Protein AF-A0A919G9H5-F1 (afdb_monomer_lite)

Sequence (212 aa):
MMTERYSGDEFGLPHLGQVFHHSWRDEWATEAQALAYYADGMPPYLVEALLVDALRVSAPAVPPWVFETLWAVGTERRLELRKEGIDPREWLLGVVRLCRERLRAEGLTPPEEVPASPYQHLTGDVLDEIMIVTPGLLELAQDSSWKSIPGVVPALSHAAVHACPDLAFRFLLRALTYGPQITRKQYERYVELGRRFEYGQFLVPGYEHLMR

pLDDT: mean 89.46, std 10.34, range [38.81, 98.5]

Secondary structure (DSSP, 8-state):
----SB-SS--HHHHHHHHTTS-HHHH-SSHHHHHHHHHHHS-HHHHHHHHHHHHHHTSTTS-HHHHHHHHHHHHTTS--TTTTT--HHHHHHHHHHHHHHHHHHTT----SSPPPPTTGGGHHHHHHHHHHHHHHHHHHHHS-STT--TTHHHHHHHHHHHT-HHHHHHHHHHHHTTS--B-HHHHHHHHHHHHHTTB-TTTTGGGGGGB-

Radius of gyration: 16.41 Å; chains: 1; bounding box: 42×40×46 Å

Structure (mmCIF, N/CA/C/O backbone):
data_AF-A0A919G9H5-F1
#
_entry.id   AF-A0A919G9H5-F1
#
loop_
_atom_site.group_PDB
_atom_site.id
_atom_site.type_symbol
_atom_site.label_atom_id
_atom_site.label_alt_id
_atom_site.label_comp_id
_atom_site.label_asym_id
_atom_site.label_entity_id
_atom_site.label_seq_id
_atom_site.pdbx_PDB_ins_code
_atom_site.Cartn_x
_atom_site.Cartn_y
_atom_site.Cartn_z
_atom_site.occupancy
_atom_site.B_iso_or_equiv
_atom_site.auth_seq_id
_atom_site.auth_comp_id
_atom_site.auth_asym_id
_atom_site.auth_atom_id
_atom_site.pdbx_PDB_model_num
ATOM 1 N N . MET A 1 1 ? -11.635 -24.396 -8.573 1.00 38.81 1 MET A N 1
ATOM 2 C CA . MET A 1 1 ? -10.269 -24.171 -8.067 1.00 38.81 1 MET A CA 1
ATOM 3 C C . MET A 1 1 ? -10.086 -22.663 -8.120 1.00 38.81 1 MET A C 1
ATOM 5 O O . MET A 1 1 ? -10.124 -22.134 -9.221 1.00 38.81 1 MET A O 1
ATOM 9 N N . MET A 1 2 ? -10.137 -21.968 -6.977 1.00 44.28 2 MET A N 1
ATOM 10 C CA . MET A 1 2 ? -9.957 -20.508 -6.956 1.00 44.28 2 MET A CA 1
ATOM 11 C C . MET A 1 2 ? -8.490 -20.224 -7.275 1.00 44.28 2 MET A C 1
ATOM 13 O O . MET A 1 2 ? -7.612 -20.831 -6.669 1.00 44.28 2 MET A O 1
ATOM 17 N N . THR A 1 3 ? -8.240 -19.394 -8.280 1.00 51.84 3 THR A N 1
ATOM 18 C CA . THR A 1 3 ? -6.891 -19.022 -8.703 1.00 51.84 3 THR A CA 1
ATOM 19 C C . THR A 1 3 ? -6.372 -17.973 -7.726 1.00 51.84 3 THR A C 1
ATOM 21 O O . THR A 1 3 ? -6.935 -16.889 -7.644 1.00 51.84 3 THR A O 1
ATOM 24 N N . GLU A 1 4 ? -5.351 -18.304 -6.938 1.00 58.47 4 GLU A N 1
ATOM 25 C CA . GLU A 1 4 ? -4.719 -17.341 -6.032 1.00 58.47 4 GLU A CA 1
ATOM 26 C C . GLU A 1 4 ? -3.970 -16.276 -6.842 1.00 58.47 4 GLU A C 1
ATOM 28 O O . GLU A 1 4 ? -3.237 -16.605 -7.779 1.00 58.47 4 GLU A O 1
ATOM 33 N N . ARG A 1 5 ? -4.133 -14.999 -6.480 1.00 65.44 5 ARG A N 1
ATOM 34 C CA . ARG A 1 5 ? -3.497 -13.880 -7.187 1.00 65.44 5 ARG A CA 1
ATOM 35 C C . ARG A 1 5 ? -2.021 -13.715 -6.806 1.00 65.44 5 ARG A C 1
ATOM 37 O O . ARG A 1 5 ? -1.220 -13.373 -7.669 1.00 65.44 5 ARG A O 1
ATOM 44 N N . TYR A 1 6 ? -1.657 -13.974 -5.543 1.00 68.38 6 TYR A N 1
ATOM 45 C CA . TYR A 1 6 ? -0.280 -13.878 -5.025 1.00 68.38 6 TYR A CA 1
ATOM 46 C C . TYR A 1 6 ? -0.054 -14.844 -3.856 1.00 68.38 6 TYR A C 1
ATOM 48 O O . TYR A 1 6 ? -0.748 -14.736 -2.854 1.00 68.38 6 TYR A O 1
ATOM 56 N N . SER A 1 7 ? 0.942 -15.728 -3.935 1.00 56.75 7 SER A N 1
ATOM 57 C CA . SER A 1 7 ? 1.241 -16.742 -2.906 1.00 56.75 7 SER A CA 1
ATOM 58 C C . SER A 1 7 ? 2.283 -16.305 -1.861 1.00 56.75 7 SER A C 1
ATOM 60 O O . SER A 1 7 ? 2.913 -17.166 -1.256 1.00 56.75 7 SER A O 1
ATOM 62 N N . GLY A 1 8 ? 2.556 -15.006 -1.718 1.00 62.03 8 GLY A N 1
ATOM 63 C CA . GLY A 1 8 ? 3.541 -14.463 -0.769 1.00 62.03 8 GLY A CA 1
ATOM 64 C C . GLY A 1 8 ? 2.889 -13.768 0.428 1.00 62.03 8 GLY A C 1
ATOM 65 O O . GLY A 1 8 ? 1.680 -13.532 0.419 1.00 62.03 8 GLY A O 1
ATOM 66 N N . ASP A 1 9 ? 3.703 -13.421 1.426 1.00 70.94 9 ASP A N 1
ATOM 67 C CA . ASP A 1 9 ? 3.250 -12.778 2.667 1.00 70.94 9 ASP A CA 1
ATOM 68 C C . ASP A 1 9 ? 2.735 -11.350 2.421 1.00 70.94 9 ASP A C 1
ATOM 70 O O . ASP A 1 9 ? 1.721 -10.954 2.981 1.00 70.94 9 ASP A O 1
ATOM 74 N N . GLU A 1 10 ? 3.373 -10.586 1.526 1.00 83.81 10 GLU A N 1
ATOM 75 C CA . GLU A 1 10 ? 2.904 -9.273 1.066 1.00 83.81 10 GLU A CA 1
ATOM 76 C C . GLU A 1 10 ? 3.310 -8.997 -0.391 1.00 83.81 10 GLU A C 1
ATOM 78 O O . GLU A 1 10 ? 4.142 -9.688 -0.978 1.00 83.81 10 GLU A O 1
ATOM 83 N N . PHE A 1 11 ? 2.715 -7.967 -0.998 1.00 91.94 11 PHE A N 1
ATOM 84 C CA . PHE A 1 11 ? 3.079 -7.486 -2.331 1.00 91.94 11 PHE A CA 1
ATOM 85 C C . PHE A 1 11 ? 2.774 -5.994 -2.502 1.00 91.94 11 PHE A C 1
ATOM 87 O O . PHE A 1 11 ? 2.031 -5.391 -1.719 1.00 91.94 11 PHE A O 1
ATOM 94 N N . GLY A 1 12 ? 3.304 -5.408 -3.578 1.00 94.56 12 GLY A N 1
ATOM 95 C CA . GLY A 1 12 ? 3.030 -4.028 -3.969 1.00 94.56 12 GLY A CA 1
ATOM 96 C C . GLY A 1 12 ? 3.652 -2.989 -3.032 1.00 94.56 12 GLY A C 1
ATOM 97 O O . GLY A 1 12 ? 4.737 -3.207 -2.492 1.00 94.56 12 GLY A O 1
ATOM 98 N N . LEU A 1 13 ? 2.980 -1.846 -2.851 1.00 95.81 13 LEU A N 1
ATOM 99 C CA . LEU A 1 13 ? 3.496 -0.748 -2.014 1.00 95.81 13 LEU A CA 1
ATOM 100 C C . LEU A 1 13 ? 3.674 -1.103 -0.520 1.00 95.81 13 LEU A C 1
ATOM 102 O O . LEU A 1 13 ? 4.683 -0.678 0.039 1.00 95.81 13 LEU A O 1
ATOM 106 N N . PRO A 1 14 ? 2.771 -1.861 0.139 1.00 93.62 14 PRO A N 1
ATOM 107 C CA . PRO A 1 14 ? 2.978 -2.312 1.518 1.00 93.62 14 PRO A CA 1
ATOM 108 C C . PRO A 1 14 ? 4.275 -3.113 1.694 1.00 93.62 14 PRO A C 1
ATOM 110 O O . PRO A 1 14 ? 5.073 -2.787 2.571 1.00 93.62 14 PRO A O 1
ATOM 113 N N . HIS A 1 15 ? 4.541 -4.058 0.784 1.00 91.81 15 HIS A N 1
ATOM 114 C CA . HIS A 1 15 ? 5.759 -4.870 0.812 1.00 91.81 15 HIS A CA 1
ATOM 115 C C . HIS A 1 15 ? 7.017 -4.035 0.553 1.00 91.81 15 HIS A C 1
ATOM 117 O O . HIS A 1 15 ? 8.000 -4.162 1.277 1.00 91.81 15 HIS A O 1
ATOM 123 N N . LEU A 1 16 ? 6.971 -3.114 -0.419 1.00 93.69 16 LEU A N 1
ATOM 124 C CA . LEU A 1 16 ? 8.065 -2.161 -0.625 1.00 93.69 16 LEU A CA 1
ATOM 125 C C . LEU A 1 16 ? 8.321 -1.332 0.645 1.00 93.69 16 LEU A C 1
ATOM 127 O O . LEU A 1 16 ? 9.470 -1.093 1.003 1.00 93.69 16 LEU A O 1
ATOM 131 N N . GLY A 1 17 ? 7.265 -0.931 1.358 1.00 91.88 17 GLY A N 1
ATOM 132 C CA . GLY A 1 17 ? 7.377 -0.251 2.647 1.00 91.88 17 GLY A CA 1
ATOM 133 C C . GLY A 1 17 ? 8.158 -1.058 3.690 1.00 91.88 17 GLY A C 1
ATOM 134 O O . GLY A 1 17 ? 8.964 -0.476 4.415 1.00 91.88 17 GLY A O 1
ATOM 135 N N . GLN A 1 18 ? 7.994 -2.386 3.726 1.00 86.44 18 GLN A N 1
ATOM 136 C CA . GLN A 1 18 ? 8.755 -3.252 4.635 1.00 86.44 18 GLN A CA 1
ATOM 137 C C . GLN A 1 18 ? 10.257 -3.263 4.344 1.00 86.44 18 GLN A C 1
ATOM 139 O O . GLN A 1 18 ? 11.059 -3.272 5.277 1.00 86.44 18 GLN A O 1
ATOM 144 N N . VAL A 1 19 ? 10.656 -3.198 3.071 1.00 87.31 19 VAL A N 1
ATOM 145 C CA . VAL A 1 19 ? 12.079 -3.095 2.695 1.00 87.31 19 VAL A CA 1
ATOM 146 C C . VAL A 1 19 ? 12.717 -1.884 3.368 1.00 87.31 19 VAL A C 1
ATOM 148 O O . VAL A 1 19 ? 13.808 -1.978 3.920 1.00 87.31 19 VAL A O 1
ATOM 151 N N . PHE A 1 20 ? 11.994 -0.765 3.401 1.00 87.50 20 PHE A N 1
ATOM 152 C CA . PHE A 1 20 ? 12.434 0.469 4.049 1.00 87.50 20 PHE A CA 1
ATOM 153 C C . PHE A 1 20 ? 12.183 0.510 5.565 1.00 87.50 20 PHE A C 1
ATOM 155 O O . PHE A 1 20 ? 12.594 1.474 6.211 1.00 87.50 20 PHE A O 1
ATOM 162 N N . HIS A 1 21 ? 11.531 -0.505 6.143 1.00 72.94 21 HIS A N 1
ATOM 163 C CA . HIS A 1 21 ? 11.407 -0.674 7.593 1.00 72.94 21 HIS A CA 1
ATOM 164 C C . HIS A 1 21 ? 12.657 -1.327 8.207 1.00 72.94 21 HIS A C 1
ATOM 166 O O . HIS A 1 21 ? 13.100 -0.913 9.282 1.00 72.94 21 HIS A O 1
ATOM 172 N N . HIS A 1 22 ? 13.239 -2.324 7.530 1.00 64.06 22 HIS A N 1
ATOM 173 C CA . HIS A 1 22 ? 14.515 -2.921 7.935 1.00 64.06 22 HIS A CA 1
ATOM 174 C C . HIS A 1 22 ? 15.644 -1.888 7.832 1.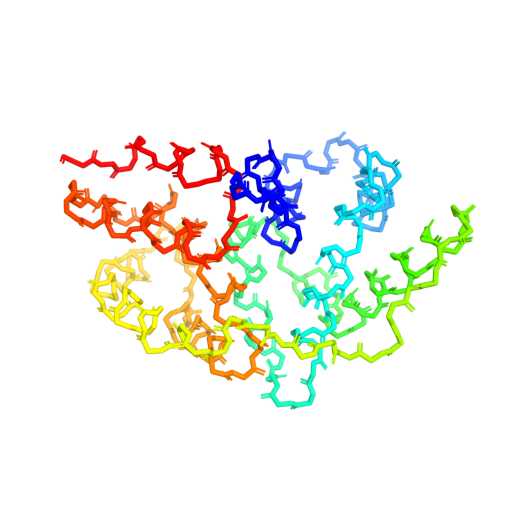00 64.06 22 HIS A C 1
ATOM 176 O O . HIS A 1 22 ? 15.447 -0.833 7.232 1.00 64.06 22 HIS A O 1
ATOM 182 N N . SER A 1 23 ? 16.805 -2.138 8.448 1.00 70.06 23 SER A N 1
ATOM 183 C CA . SER A 1 23 ? 17.980 -1.252 8.398 1.00 70.06 23 SER A CA 1
ATOM 184 C C . SER A 1 23 ? 18.565 -1.151 6.983 1.00 70.06 23 SER A C 1
ATOM 186 O O . SER A 1 23 ? 19.718 -1.468 6.739 1.00 70.06 23 SER A O 1
ATOM 188 N N . TRP A 1 24 ? 17.770 -0.691 6.026 1.00 81.12 24 TRP A N 1
ATOM 189 C CA . TRP A 1 24 ? 18.073 -0.625 4.608 1.00 81.12 24 TRP A CA 1
ATOM 190 C C . TRP A 1 24 ? 19.300 0.249 4.348 1.00 81.12 24 TRP A C 1
ATOM 192 O O . TRP A 1 24 ? 20.035 0.019 3.398 1.00 81.12 24 TRP A O 1
ATOM 202 N N . ARG A 1 25 ? 19.572 1.210 5.238 1.00 84.19 25 ARG A N 1
ATOM 203 C CA . ARG A 1 25 ? 20.783 2.037 5.211 1.00 84.19 25 ARG A CA 1
ATOM 204 C C . ARG A 1 25 ? 22.070 1.272 5.540 1.00 84.19 25 ARG A C 1
ATOM 206 O O . ARG A 1 25 ? 23.144 1.764 5.213 1.00 84.19 25 ARG A O 1
ATOM 213 N N . ASP A 1 26 ? 21.978 0.103 6.169 1.00 85.25 26 ASP A N 1
ATOM 214 C CA . ASP A 1 26 ? 23.133 -0.770 6.408 1.00 85.25 26 ASP A CA 1
ATOM 215 C C . ASP A 1 26 ? 23.531 -1.512 5.120 1.00 85.25 26 ASP A C 1
ATOM 217 O O . ASP A 1 26 ? 24.695 -1.871 4.944 1.00 85.25 26 ASP A O 1
ATOM 221 N N . GLU A 1 27 ? 22.576 -1.714 4.206 1.00 85.06 27 GLU A N 1
ATOM 222 C CA . GLU A 1 27 ? 22.761 -2.459 2.956 1.00 85.06 27 GLU A CA 1
ATOM 223 C C . GLU A 1 27 ? 22.927 -1.544 1.730 1.00 85.06 27 GLU A C 1
ATOM 225 O O . GLU A 1 27 ? 23.671 -1.880 0.805 1.00 85.06 27 GLU A O 1
ATOM 230 N N . TRP A 1 28 ? 22.285 -0.369 1.720 1.00 88.56 28 TRP A N 1
ATOM 231 C CA . TRP A 1 28 ? 22.271 0.547 0.576 1.00 88.56 28 TRP A CA 1
ATOM 232 C C . TRP A 1 28 ? 22.523 1.999 0.980 1.00 88.56 28 TRP A C 1
ATOM 234 O O . TRP A 1 28 ? 22.021 2.492 1.988 1.00 88.56 28 TRP A O 1
ATOM 244 N N . ALA A 1 29 ? 23.265 2.720 0.135 1.00 86.69 29 ALA A N 1
ATOM 245 C CA . ALA A 1 29 ? 23.595 4.122 0.373 1.00 86.69 29 ALA A CA 1
ATOM 246 C C . ALA A 1 29 ? 22.444 5.074 0.011 1.00 86.69 29 ALA A C 1
ATOM 248 O O . ALA A 1 29 ? 22.383 6.180 0.546 1.00 86.69 29 ALA A O 1
ATOM 249 N N . THR A 1 30 ? 21.550 4.668 -0.900 1.00 90.00 30 THR A N 1
ATOM 250 C CA . THR A 1 30 ? 20.405 5.479 -1.340 1.00 90.00 30 THR A CA 1
ATOM 251 C C . THR A 1 30 ? 19.125 4.661 -1.463 1.00 90.00 30 THR A C 1
ATOM 253 O O . THR A 1 30 ? 19.137 3.454 -1.716 1.00 90.00 30 THR A O 1
ATOM 256 N N . GLU A 1 31 ? 17.990 5.339 -1.333 1.00 90.50 31 GLU A N 1
ATOM 257 C CA . GLU A 1 31 ? 16.660 4.765 -1.509 1.00 90.50 31 GLU A CA 1
ATOM 258 C C . GLU A 1 31 ? 16.439 4.224 -2.929 1.00 90.50 31 GLU A C 1
ATOM 260 O O . GLU A 1 31 ? 15.770 3.208 -3.114 1.00 90.50 31 GLU A O 1
ATOM 265 N N . ALA A 1 32 ? 17.057 4.854 -3.935 1.00 90.19 32 ALA A N 1
ATOM 266 C CA . ALA A 1 32 ? 17.010 4.395 -5.318 1.00 90.19 32 ALA A CA 1
ATOM 267 C C . ALA A 1 32 ? 17.739 3.054 -5.510 1.00 90.19 32 ALA A C 1
ATOM 269 O O . ALA A 1 32 ? 17.267 2.210 -6.271 1.00 90.19 32 ALA A O 1
ATOM 270 N N . GLN A 1 33 ? 18.857 2.833 -4.805 1.00 90.69 33 GLN A N 1
ATOM 271 C CA . GLN A 1 33 ? 19.567 1.549 -4.821 1.00 90.69 33 GLN A CA 1
ATOM 272 C C . GLN A 1 33 ? 18.733 0.440 -4.175 1.00 90.69 33 GLN A C 1
ATOM 274 O O . GLN A 1 33 ? 18.602 -0.632 -4.762 1.00 90.69 33 GLN A O 1
ATOM 279 N N . ALA A 1 34 ? 18.128 0.715 -3.015 1.00 90.88 34 ALA A N 1
ATOM 280 C CA . ALA A 1 34 ? 17.248 -0.236 -2.335 1.00 90.88 34 ALA A CA 1
ATOM 281 C C . ALA A 1 34 ? 16.034 -0.611 -3.206 1.00 90.88 34 ALA A C 1
ATOM 283 O O . ALA A 1 34 ? 15.688 -1.784 -3.339 1.00 90.88 34 ALA A O 1
ATOM 284 N N . LEU A 1 35 ? 15.420 0.380 -3.861 1.00 91.94 35 LEU A N 1
ATOM 285 C CA . LEU A 1 35 ? 14.298 0.169 -4.774 1.00 91.94 35 LEU A CA 1
ATOM 286 C C . LEU A 1 35 ? 14.693 -0.655 -6.014 1.00 91.94 35 LEU A C 1
ATOM 288 O O . LEU A 1 35 ? 13.943 -1.550 -6.404 1.00 91.94 35 LEU A O 1
ATOM 292 N N . ALA A 1 36 ? 15.849 -0.374 -6.626 1.00 91.75 36 ALA A N 1
ATOM 293 C CA . ALA A 1 36 ? 16.357 -1.145 -7.762 1.00 91.75 36 ALA A CA 1
ATOM 294 C C . ALA A 1 36 ? 16.623 -2.604 -7.371 1.00 91.75 36 ALA A C 1
ATOM 296 O O . ALA A 1 36 ? 16.115 -3.514 -8.023 1.00 91.75 36 ALA A O 1
ATOM 297 N N . TYR A 1 37 ? 17.319 -2.820 -6.249 1.00 90.38 37 TYR A N 1
ATOM 298 C CA . TYR A 1 37 ? 17.573 -4.156 -5.713 1.00 90.38 37 TYR A CA 1
ATOM 299 C C . TYR A 1 37 ? 16.273 -4.927 -5.446 1.00 90.38 37 TYR A C 1
ATOM 301 O O . TYR A 1 37 ? 16.147 -6.087 -5.840 1.00 90.38 37 TYR A O 1
ATOM 309 N N . TYR A 1 38 ? 15.280 -4.270 -4.836 1.00 89.31 38 TYR A N 1
ATOM 310 C CA . TYR A 1 38 ? 13.959 -4.858 -4.638 1.00 89.31 38 TYR A CA 1
ATOM 311 C C . TYR A 1 38 ? 13.322 -5.271 -5.972 1.00 89.31 38 TYR A C 1
ATOM 313 O O . TYR A 1 38 ? 12.903 -6.416 -6.117 1.00 89.31 38 TYR A O 1
ATOM 321 N N . ALA A 1 39 ? 13.262 -4.376 -6.962 1.00 89.94 39 ALA A N 1
ATOM 322 C CA . ALA A 1 39 ? 12.626 -4.672 -8.247 1.00 89.94 39 ALA A CA 1
ATOM 323 C C . ALA A 1 39 ? 13.342 -5.786 -9.035 1.00 89.94 39 ALA A C 1
ATOM 325 O O . ALA A 1 39 ? 12.679 -6.589 -9.695 1.00 89.94 39 ALA A O 1
ATOM 326 N N . ASP A 1 40 ? 14.671 -5.862 -8.948 1.00 90.81 40 ASP A N 1
ATOM 327 C CA . ASP A 1 40 ? 15.472 -6.896 -9.611 1.00 90.81 40 ASP A CA 1
ATOM 328 C C . ASP A 1 40 ? 15.269 -8.278 -8.977 1.00 90.81 40 ASP A C 1
ATOM 330 O O . ASP A 1 40 ? 15.199 -9.281 -9.691 1.00 90.81 40 ASP A O 1
ATOM 334 N N . GLY A 1 41 ? 15.121 -8.330 -7.650 1.00 89.06 41 GLY A N 1
ATOM 335 C CA . GLY A 1 41 ? 14.889 -9.568 -6.904 1.00 89.06 41 GLY A CA 1
ATOM 336 C C . GLY A 1 41 ? 13.459 -10.113 -6.990 1.00 89.06 41 GLY A C 1
ATOM 337 O O . GLY A 1 41 ? 13.219 -11.252 -6.587 1.00 89.06 41 GLY A O 1
ATOM 338 N N . MET A 1 42 ? 12.501 -9.329 -7.494 1.00 90.69 42 MET A N 1
ATOM 339 C CA . MET A 1 42 ? 11.091 -9.720 -7.544 1.00 90.69 42 MET A CA 1
ATOM 340 C C . MET A 1 42 ? 10.709 -10.403 -8.869 1.00 90.69 42 MET A C 1
ATOM 342 O O . MET A 1 42 ? 11.126 -9.971 -9.947 1.00 90.69 42 MET A O 1
ATOM 346 N N . PRO A 1 43 ? 9.845 -11.436 -8.833 1.00 92.44 43 PRO A N 1
ATOM 347 C CA . PRO A 1 43 ? 9.251 -11.992 -10.040 1.00 92.44 43 PRO A CA 1
ATOM 348 C C . PRO A 1 43 ? 8.349 -10.956 -10.741 1.00 92.44 43 PRO A C 1
ATOM 350 O O . PRO A 1 43 ? 7.752 -10.105 -10.069 1.00 92.44 43 PRO A O 1
ATOM 353 N N . PRO A 1 44 ? 8.163 -11.045 -12.075 1.00 93.44 44 PRO A N 1
ATOM 354 C CA . PRO A 1 44 ? 7.472 -10.009 -12.847 1.00 93.44 44 PRO A CA 1
ATOM 355 C C . PRO A 1 44 ? 6.064 -9.663 -12.348 1.00 93.44 44 PRO A C 1
ATOM 357 O O . PRO A 1 44 ? 5.690 -8.495 -12.326 1.00 93.44 44 PRO A O 1
ATOM 360 N N . TYR A 1 45 ? 5.301 -10.647 -11.867 1.00 91.38 45 TYR A N 1
ATOM 361 C CA . TYR A 1 45 ? 3.948 -10.411 -11.354 1.00 91.38 45 TYR A CA 1
ATOM 362 C C . TYR A 1 45 ? 3.923 -9.548 -10.073 1.00 91.38 45 TYR A C 1
ATOM 364 O O . TYR A 1 45 ? 2.964 -8.811 -9.850 1.00 91.38 45 TYR A O 1
ATOM 372 N N . LEU A 1 46 ? 4.974 -9.583 -9.239 1.00 93.00 46 LEU A N 1
ATOM 373 C CA . LEU A 1 46 ? 5.097 -8.704 -8.065 1.00 93.00 46 LEU A CA 1
ATOM 374 C C . LEU A 1 46 ? 5.549 -7.293 -8.453 1.00 93.00 46 LEU A C 1
ATOM 376 O O . LEU A 1 46 ? 5.103 -6.318 -7.844 1.00 93.00 46 LEU A O 1
ATOM 380 N N . VAL A 1 47 ? 6.380 -7.174 -9.492 1.00 95.88 47 VAL A N 1
ATOM 381 C CA . VAL A 1 47 ? 6.750 -5.878 -10.084 1.00 95.88 47 VAL A CA 1
ATOM 382 C C . VAL A 1 47 ? 5.521 -5.202 -10.698 1.00 95.88 47 VAL A C 1
ATOM 384 O O . VAL A 1 47 ? 5.296 -4.011 -10.489 1.00 95.88 47 VAL A O 1
ATOM 387 N N . GLU A 1 48 ? 4.673 -5.961 -11.396 1.00 95.25 48 GLU A N 1
ATOM 388 C CA . GLU A 1 48 ? 3.399 -5.463 -11.918 1.00 95.25 48 GLU A CA 1
ATOM 389 C C . GLU A 1 48 ? 2.450 -5.029 -10.790 1.00 95.25 48 GLU A C 1
ATOM 391 O O . GLU A 1 48 ? 1.856 -3.953 -10.867 1.00 95.25 48 GLU A O 1
ATOM 396 N N . ALA A 1 49 ? 2.356 -5.801 -9.702 1.00 94.69 49 ALA A N 1
ATOM 397 C CA . ALA A 1 49 ? 1.557 -5.423 -8.538 1.00 94.69 49 ALA A CA 1
ATOM 398 C C . ALA A 1 49 ? 2.012 -4.084 -7.924 1.00 94.69 49 ALA A C 1
ATOM 400 O O . ALA A 1 49 ? 1.177 -3.233 -7.605 1.00 94.69 49 ALA A O 1
ATOM 401 N N . LEU A 1 50 ? 3.330 -3.875 -7.805 1.00 96.81 50 LEU A N 1
ATOM 402 C CA . LEU A 1 50 ? 3.910 -2.610 -7.347 1.00 96.81 50 LEU A CA 1
ATOM 403 C C . LEU A 1 50 ? 3.600 -1.457 -8.309 1.00 96.81 50 LEU A C 1
ATOM 405 O O . LEU A 1 50 ? 3.186 -0.388 -7.858 1.00 96.81 50 LEU A O 1
ATOM 409 N N . LEU A 1 51 ? 3.744 -1.677 -9.618 1.00 97.69 51 LEU A N 1
ATOM 410 C CA . LEU A 1 51 ? 3.403 -0.682 -10.635 1.00 97.69 51 LEU A CA 1
ATOM 411 C C . LEU A 1 51 ? 1.939 -0.247 -10.522 1.00 97.69 51 LEU A C 1
ATOM 413 O O . LEU A 1 51 ? 1.649 0.948 -10.500 1.00 97.69 51 LEU A O 1
ATOM 417 N N . VAL A 1 52 ? 1.015 -1.204 -10.421 1.00 96.81 52 VAL A N 1
ATOM 418 C CA . VAL A 1 52 ? -0.422 -0.922 -10.317 1.00 96.81 52 VAL A CA 1
ATOM 419 C C . VAL A 1 52 ? -0.748 -0.132 -9.050 1.00 96.81 52 VAL A C 1
ATOM 421 O O . VAL A 1 52 ? -1.523 0.824 -9.112 1.00 96.81 52 VAL A O 1
ATOM 424 N N . ASP A 1 53 ? -0.147 -0.480 -7.914 1.00 97.50 53 ASP A N 1
ATOM 425 C CA . ASP A 1 53 ? -0.334 0.273 -6.673 1.00 97.50 53 ASP A CA 1
ATOM 426 C C . ASP A 1 53 ? 0.213 1.701 -6.783 1.00 97.50 53 ASP A C 1
ATOM 428 O O . ASP A 1 53 ? -0.490 2.648 -6.424 1.00 97.50 53 ASP A O 1
ATOM 432 N N . ALA A 1 54 ? 1.419 1.870 -7.338 1.00 97.50 54 ALA A N 1
ATOM 433 C CA . ALA A 1 54 ? 2.032 3.179 -7.553 1.00 97.50 54 ALA A CA 1
ATOM 434 C C . ALA A 1 54 ? 1.188 4.060 -8.489 1.00 97.50 54 ALA A C 1
ATOM 436 O O . ALA A 1 54 ? 0.984 5.244 -8.208 1.00 97.50 54 ALA A O 1
ATOM 437 N N . LEU A 1 55 ? 0.632 3.481 -9.558 1.00 97.31 55 LEU A N 1
ATOM 438 C CA . LEU A 1 55 ? -0.293 4.162 -10.465 1.00 97.31 55 LEU A CA 1
ATOM 439 C C . LEU A 1 55 ? -1.581 4.598 -9.746 1.00 97.31 55 LEU A C 1
ATOM 441 O O . LEU A 1 55 ? -2.013 5.739 -9.910 1.00 97.31 55 LEU A O 1
ATOM 445 N N . ARG A 1 56 ? -2.167 3.733 -8.906 1.00 96.38 56 ARG A N 1
ATOM 446 C CA . ARG A 1 56 ? -3.392 4.040 -8.143 1.00 96.38 56 ARG A CA 1
ATOM 447 C C . ARG A 1 56 ? -3.208 5.202 -7.177 1.00 96.38 56 ARG A C 1
ATOM 449 O O . ARG A 1 56 ? -4.056 6.086 -7.140 1.00 96.38 56 ARG A O 1
ATOM 456 N N . VAL A 1 57 ? -2.113 5.231 -6.416 1.00 96.19 57 VAL A N 1
ATOM 457 C CA . VAL A 1 57 ? -1.862 6.326 -5.457 1.00 96.19 57 VAL A CA 1
ATOM 458 C C . VAL A 1 57 ? -1.342 7.601 -6.124 1.00 96.19 57 VAL A C 1
ATOM 460 O O . VAL A 1 57 ? -1.412 8.671 -5.528 1.00 96.19 57 VAL A O 1
ATOM 463 N N . SER A 1 58 ? -0.862 7.499 -7.366 1.00 95.25 58 SER A N 1
ATOM 464 C CA . SER A 1 58 ? -0.483 8.644 -8.206 1.00 95.25 58 SER A CA 1
ATOM 465 C C . SER A 1 58 ? -1.665 9.248 -8.968 1.00 95.25 58 SER A C 1
ATOM 467 O O . SER A 1 58 ? -1.503 10.289 -9.610 1.00 95.25 58 SER A O 1
ATOM 469 N N . ALA A 1 59 ? -2.840 8.609 -8.939 1.00 93.25 59 ALA A N 1
ATOM 470 C CA . ALA A 1 59 ? -4.017 9.077 -9.657 1.00 93.25 59 ALA A CA 1
ATOM 471 C C . ALA A 1 59 ? -4.415 10.499 -9.203 1.00 93.25 59 ALA A C 1
ATOM 473 O O . ALA A 1 59 ? -4.323 10.807 -8.015 1.00 93.25 59 ALA A O 1
ATOM 474 N N . PRO A 1 60 ? -4.930 11.367 -10.098 1.00 92.69 60 PRO A N 1
ATOM 475 C CA . PRO A 1 60 ? -5.302 12.743 -9.743 1.00 92.69 60 PRO A CA 1
ATOM 476 C C . PRO A 1 60 ? -6.317 12.855 -8.600 1.00 92.69 60 PRO A C 1
ATOM 478 O O . PRO A 1 60 ? -6.312 13.838 -7.863 1.00 92.69 60 PRO A O 1
ATOM 481 N N . ALA A 1 61 ? -7.178 11.845 -8.449 1.00 93.06 61 ALA A N 1
ATOM 482 C CA . ALA A 1 61 ? -8.159 11.770 -7.374 1.00 93.06 61 ALA A CA 1
ATOM 483 C C . ALA A 1 61 ? -7.532 11.488 -5.998 1.00 93.06 61 ALA A C 1
ATOM 485 O O . ALA A 1 61 ? -8.217 11.653 -4.998 1.00 93.06 61 ALA A O 1
ATOM 486 N N . VAL A 1 62 ? -6.263 11.070 -5.928 1.00 95.62 62 VAL A N 1
ATOM 487 C CA . VAL A 1 62 ? -5.554 10.760 -4.683 1.00 95.62 62 VAL A CA 1
ATOM 488 C C . VAL A 1 62 ? -4.614 11.923 -4.336 1.00 95.62 62 VAL A C 1
ATOM 490 O O . VAL A 1 62 ? -3.635 12.179 -5.045 1.00 95.62 62 VAL A O 1
ATOM 493 N N . PRO A 1 63 ? -4.889 12.677 -3.260 1.00 94.75 63 PRO A N 1
ATOM 494 C CA . PRO A 1 63 ? -4.032 13.781 -2.855 1.00 94.75 63 PRO A CA 1
ATOM 495 C C . PRO A 1 63 ? -2.707 13.263 -2.256 1.00 94.75 63 PRO A C 1
ATOM 497 O O . PRO A 1 63 ? -2.695 12.197 -1.638 1.00 94.75 63 PRO A O 1
ATOM 500 N N . PRO A 1 64 ? -1.592 14.019 -2.363 1.00 92.56 64 PRO A N 1
ATOM 501 C CA . PRO A 1 64 ? -0.260 13.559 -1.944 1.00 92.56 64 PRO A CA 1
ATOM 502 C C . PRO A 1 64 ? -0.180 13.053 -0.507 1.00 92.56 64 PRO A C 1
ATOM 504 O O . PRO A 1 64 ? 0.471 12.046 -0.247 1.00 92.56 64 PRO A O 1
ATOM 507 N N . TRP A 1 65 ? -0.894 13.709 0.412 1.00 94.44 65 TRP A N 1
ATOM 508 C CA . TRP A 1 65 ? -0.881 13.345 1.826 1.00 94.44 65 TRP A CA 1
ATOM 509 C C . TRP A 1 65 ? -1.373 11.911 2.070 1.00 94.44 65 TRP A C 1
ATOM 511 O O . TRP A 1 65 ? -0.904 11.276 3.007 1.00 94.44 65 TRP A O 1
ATOM 521 N N . VAL A 1 66 ? -2.264 11.373 1.222 1.00 96.88 66 VAL A N 1
ATOM 522 C CA . VAL A 1 66 ? -2.725 9.980 1.342 1.00 96.88 66 VAL A CA 1
ATOM 523 C C . VAL A 1 66 ? -1.554 9.038 1.126 1.00 96.88 66 VAL A C 1
ATOM 525 O O . VAL A 1 66 ? -1.307 8.178 1.965 1.00 96.88 66 VAL A O 1
ATOM 528 N N . PHE A 1 67 ? -0.794 9.226 0.044 1.00 96.12 67 PHE A N 1
ATOM 529 C CA . PHE A 1 67 ? 0.399 8.422 -0.190 1.00 96.12 67 PHE A CA 1
ATOM 530 C C . PHE A 1 67 ? 1.427 8.609 0.926 1.00 96.12 67 PHE A C 1
ATOM 532 O O . PHE A 1 67 ? 1.947 7.620 1.422 1.00 96.12 67 PHE A O 1
ATOM 539 N N . GLU A 1 68 ? 1.689 9.841 1.361 1.00 95.25 68 GLU A N 1
ATOM 540 C CA . GLU A 1 68 ? 2.665 10.109 2.425 1.00 95.25 68 GLU A CA 1
ATOM 541 C C . GLU A 1 68 ? 2.306 9.392 3.734 1.00 95.25 68 GLU A C 1
ATOM 543 O O . GLU A 1 68 ? 3.171 8.776 4.359 1.00 95.25 68 GLU A O 1
ATOM 548 N N . THR A 1 69 ? 1.030 9.405 4.126 1.00 95.31 69 THR A N 1
ATOM 549 C CA . THR A 1 69 ? 0.557 8.688 5.313 1.00 95.31 69 THR A CA 1
ATOM 550 C C . THR A 1 69 ? 0.630 7.171 5.130 1.00 95.31 69 THR A C 1
ATOM 552 O O . THR A 1 69 ? 1.114 6.485 6.028 1.00 95.31 69 THR A O 1
ATOM 555 N N . LEU A 1 70 ? 0.198 6.626 3.987 1.00 96.06 70 LEU A N 1
ATOM 556 C CA . LEU A 1 70 ? 0.310 5.184 3.716 1.00 96.06 70 LEU A CA 1
ATOM 557 C C . LEU A 1 70 ? 1.775 4.731 3.652 1.00 96.06 70 LEU A C 1
ATOM 559 O O . LEU A 1 70 ? 2.129 3.668 4.150 1.00 96.06 70 LEU A O 1
ATOM 563 N N . TRP A 1 71 ? 2.656 5.554 3.095 1.00 95.88 71 TRP A N 1
ATOM 564 C CA . TRP A 1 71 ? 4.089 5.294 3.065 1.00 95.88 71 TRP A CA 1
ATOM 565 C C . TRP A 1 71 ? 4.688 5.293 4.472 1.00 95.88 71 TRP A C 1
ATOM 567 O O . TRP A 1 71 ? 5.451 4.392 4.823 1.00 95.88 71 TRP A O 1
ATOM 577 N N . ALA A 1 72 ? 4.290 6.244 5.320 1.00 93.25 72 ALA A N 1
ATOM 578 C CA . ALA A 1 72 ? 4.663 6.250 6.730 1.00 93.25 72 ALA A CA 1
ATOM 579 C C . ALA A 1 72 ? 4.171 4.989 7.465 1.00 93.25 72 ALA A C 1
ATOM 581 O O . ALA A 1 72 ? 4.910 4.468 8.295 1.00 93.25 72 ALA A O 1
ATOM 582 N N . VAL A 1 73 ? 2.977 4.476 7.130 1.00 92.31 73 VAL A N 1
ATOM 583 C CA . VAL A 1 73 ? 2.445 3.191 7.633 1.00 92.31 73 VAL A CA 1
ATOM 584 C C . VAL A 1 73 ? 3.319 2.024 7.185 1.00 92.31 73 VAL A C 1
ATOM 586 O O . VAL A 1 73 ? 3.766 1.231 8.009 1.00 92.31 73 VAL A O 1
ATOM 589 N N . GLY A 1 74 ? 3.610 1.932 5.886 1.00 92.19 74 GLY A N 1
ATOM 590 C CA . GLY A 1 74 ? 4.423 0.852 5.321 1.00 92.19 74 GLY A CA 1
ATOM 591 C C . GLY A 1 74 ? 5.817 0.779 5.941 1.00 92.19 74 GLY A C 1
ATOM 592 O O . GLY A 1 74 ? 6.265 -0.296 6.339 1.00 92.19 74 GLY A O 1
ATOM 593 N N . THR A 1 75 ? 6.457 1.940 6.072 1.00 91.56 75 THR A N 1
ATOM 594 C CA . THR A 1 75 ? 7.844 2.084 6.534 1.00 91.56 75 THR A CA 1
ATOM 595 C C . THR A 1 75 ? 7.988 2.254 8.045 1.00 91.56 75 THR A C 1
ATOM 597 O O . THR A 1 75 ? 9.109 2.385 8.527 1.00 91.56 75 THR A O 1
ATOM 600 N N . GLU A 1 76 ? 6.886 2.328 8.800 1.00 88.56 76 GLU A N 1
ATOM 601 C CA . GLU A 1 76 ? 6.881 2.731 10.219 1.00 88.56 76 GLU A CA 1
ATOM 602 C C . GLU A 1 76 ? 7.699 4.016 10.459 1.00 88.56 76 GLU A C 1
ATOM 604 O O . GLU A 1 76 ? 8.462 4.140 11.418 1.00 88.56 76 GLU A O 1
ATOM 609 N N . ARG A 1 77 ? 7.568 4.975 9.530 1.00 88.75 77 ARG A N 1
ATOM 610 C CA . ARG A 1 77 ? 8.278 6.269 9.506 1.00 88.75 77 ARG A CA 1
ATOM 611 C C . ARG A 1 77 ? 9.807 6.183 9.393 1.00 88.75 77 ARG A C 1
ATOM 613 O O . ARG A 1 77 ? 10.485 7.191 9.584 1.00 88.75 77 ARG A O 1
ATOM 620 N N . ARG A 1 78 ? 10.373 5.023 9.049 1.00 87.94 78 ARG A N 1
ATOM 621 C CA . ARG A 1 78 ? 11.826 4.855 8.841 1.00 87.94 78 ARG A CA 1
ATOM 622 C C . ARG A 1 78 ? 12.346 5.583 7.600 1.00 87.94 78 ARG A C 1
ATOM 624 O O . ARG A 1 78 ? 13.529 5.925 7.553 1.00 87.94 78 ARG A O 1
ATOM 631 N N . LEU A 1 79 ? 11.463 5.852 6.637 1.00 89.31 79 LEU A N 1
ATOM 632 C CA . LEU A 1 79 ? 11.730 6.690 5.471 1.00 89.31 79 LEU A CA 1
ATOM 633 C C . LEU A 1 79 ? 10.599 7.710 5.278 1.00 89.31 79 LEU A C 1
ATOM 635 O O . LEU A 1 79 ? 9.609 7.461 4.591 1.00 89.31 79 LEU A O 1
ATOM 639 N N . GLU A 1 80 ? 10.756 8.891 5.875 1.00 89.44 80 GLU A N 1
ATOM 640 C CA . GLU A 1 80 ? 9.853 10.028 5.675 1.00 89.44 80 GLU A CA 1
ATOM 641 C C . GLU A 1 80 ? 10.362 10.894 4.510 1.00 89.44 80 GLU A C 1
ATOM 643 O O . GLU A 1 80 ? 11.180 11.787 4.712 1.00 89.44 80 GLU A O 1
ATOM 648 N N . LEU A 1 81 ? 9.856 10.648 3.293 1.00 90.94 81 LEU A N 1
ATOM 649 C CA . LEU A 1 81 ? 10.351 11.232 2.030 1.00 90.94 81 LEU A CA 1
ATOM 650 C C . LEU A 1 81 ? 10.663 12.736 2.119 1.00 90.94 81 LEU A C 1
ATOM 652 O O . LEU A 1 81 ? 11.776 13.155 1.816 1.00 90.94 81 LEU A O 1
ATOM 656 N N . ARG A 1 82 ? 9.730 13.553 2.630 1.00 91.19 82 ARG A N 1
ATOM 657 C CA . ARG A 1 82 ? 9.943 15.007 2.745 1.00 91.19 82 ARG A CA 1
ATOM 658 C C . ARG A 1 82 ? 11.045 15.399 3.727 1.00 91.19 82 ARG A C 1
ATOM 660 O O . ARG A 1 82 ? 11.692 16.420 3.513 1.00 91.19 82 ARG A O 1
ATOM 667 N N . LYS A 1 83 ? 11.259 14.626 4.797 1.00 89.31 83 LYS A N 1
ATOM 668 C CA . LYS A 1 83 ? 12.357 14.880 5.746 1.00 89.31 83 LYS A CA 1
ATOM 669 C C . LYS A 1 83 ? 13.717 14.569 5.128 1.00 89.31 83 LYS A C 1
ATOM 671 O O . LYS A 1 83 ? 14.693 15.216 5.483 1.00 89.31 83 LYS A O 1
ATOM 676 N N . GLU A 1 84 ? 13.749 13.642 4.177 1.00 88.19 84 GLU A N 1
ATOM 677 C CA . GLU A 1 84 ? 14.928 13.311 3.370 1.00 88.19 84 GLU A CA 1
ATOM 678 C C . GLU A 1 84 ? 15.079 14.227 2.137 1.00 88.19 84 GLU A C 1
ATOM 680 O O . GLU A 1 84 ? 15.969 14.026 1.319 1.00 88.19 84 GLU A O 1
ATOM 685 N N . GLY A 1 85 ? 14.217 15.240 1.977 1.00 92.38 85 GLY A N 1
ATOM 686 C CA . GLY A 1 85 ? 14.258 16.155 0.831 1.00 92.38 85 GLY A CA 1
ATOM 687 C C . GLY A 1 85 ? 13.751 15.552 -0.485 1.00 92.38 85 GLY A C 1
ATOM 688 O O . GLY A 1 85 ? 13.984 16.134 -1.541 1.00 92.38 85 GLY A O 1
ATOM 689 N N . ILE A 1 86 ? 13.048 14.419 -0.431 1.00 93.38 86 ILE A N 1
ATOM 690 C CA . ILE A 1 86 ? 12.497 13.717 -1.593 1.00 93.38 86 ILE A CA 1
ATOM 691 C C . ILE A 1 86 ? 11.040 14.144 -1.795 1.00 93.38 86 ILE A C 1
ATOM 693 O O . ILE A 1 86 ? 10.221 14.064 -0.870 1.00 93.38 86 ILE A O 1
ATOM 697 N N . ASP A 1 87 ? 10.684 14.569 -3.011 1.00 93.56 87 ASP A N 1
ATOM 698 C CA . ASP A 1 87 ? 9.286 14.828 -3.342 1.00 93.56 87 ASP A CA 1
ATOM 699 C C . ASP A 1 87 ? 8.502 13.503 -3.484 1.00 93.56 87 ASP A C 1
ATOM 701 O O . ASP A 1 87 ? 8.884 12.636 -4.277 1.00 93.56 87 ASP A O 1
ATOM 705 N N . PRO A 1 88 ? 7.381 13.318 -2.758 1.00 92.88 88 PRO A N 1
ATOM 706 C CA . PRO A 1 88 ? 6.619 12.071 -2.804 1.00 92.88 88 PRO A CA 1
ATOM 707 C C . PRO A 1 88 ? 6.062 11.708 -4.186 1.00 92.88 88 PRO A C 1
ATOM 709 O O . PRO A 1 88 ? 5.933 10.522 -4.498 1.00 92.88 88 PRO A O 1
ATOM 712 N N . ARG A 1 89 ? 5.728 12.699 -5.026 1.00 92.25 89 ARG A N 1
ATOM 713 C CA . ARG A 1 89 ? 5.259 12.432 -6.393 1.00 92.25 89 ARG A CA 1
ATOM 714 C C . ARG A 1 89 ? 6.421 12.014 -7.281 1.00 92.25 89 ARG A C 1
ATOM 716 O O . ARG A 1 89 ? 6.270 11.066 -8.047 1.00 92.25 89 ARG A O 1
ATOM 723 N N . GLU A 1 90 ? 7.568 12.681 -7.174 1.00 93.44 90 GLU A N 1
ATOM 724 C CA . GLU A 1 90 ? 8.769 12.289 -7.922 1.00 93.44 90 GLU A CA 1
ATOM 725 C C . GLU A 1 90 ? 9.232 10.875 -7.557 1.00 93.44 90 GLU A C 1
ATOM 727 O O . GLU A 1 90 ? 9.569 10.097 -8.454 1.00 93.44 90 GLU A O 1
ATOM 732 N N . TRP A 1 91 ? 9.158 10.513 -6.272 1.00 95.00 91 TRP A N 1
ATOM 733 C CA . TRP A 1 91 ? 9.423 9.156 -5.793 1.00 95.00 91 TRP A CA 1
ATOM 734 C C . TRP A 1 91 ? 8.503 8.121 -6.450 1.00 95.00 91 TRP A C 1
ATOM 736 O O . TRP A 1 91 ? 8.986 7.167 -7.061 1.00 95.00 91 TRP A O 1
ATOM 746 N N . LEU A 1 92 ? 7.181 8.334 -6.408 1.00 95.81 92 LEU A N 1
ATOM 747 C CA . LEU A 1 92 ? 6.212 7.439 -7.052 1.00 95.81 92 LEU A CA 1
ATOM 748 C C . LEU A 1 92 ? 6.430 7.326 -8.564 1.00 95.81 92 LEU A C 1
ATOM 750 O O . LEU A 1 92 ? 6.353 6.230 -9.118 1.00 95.81 92 LEU A O 1
ATOM 754 N N . LEU A 1 93 ? 6.749 8.435 -9.237 1.00 94.44 93 LEU A N 1
ATOM 755 C CA . LEU A 1 93 ? 7.101 8.415 -10.657 1.00 94.44 93 LEU A CA 1
ATOM 756 C C . LEU A 1 93 ? 8.382 7.607 -10.911 1.00 94.44 93 LEU A C 1
ATOM 758 O O . LEU A 1 93 ? 8.468 6.919 -11.927 1.00 94.44 93 LEU A O 1
ATOM 762 N N . GLY A 1 94 ? 9.356 7.663 -10.000 1.00 96.00 94 GLY A N 1
ATOM 763 C CA . GLY A 1 94 ? 10.544 6.807 -10.016 1.00 96.00 94 GLY A CA 1
ATOM 764 C C . GLY A 1 94 ? 10.192 5.323 -9.930 1.00 96.00 94 GLY A C 1
ATOM 765 O O . GLY A 1 94 ? 10.629 4.549 -10.781 1.00 96.00 94 GLY A O 1
ATOM 766 N N . VAL A 1 95 ? 9.326 4.948 -8.982 1.00 97.25 95 VAL A N 1
ATOM 767 C CA . VAL A 1 95 ? 8.810 3.575 -8.840 1.00 97.25 95 VAL A CA 1
ATOM 768 C C . VAL A 1 95 ? 8.107 3.112 -10.121 1.00 97.25 95 VAL A C 1
ATOM 770 O O . VAL A 1 95 ? 8.401 2.028 -10.626 1.00 97.25 95 VAL A O 1
ATOM 773 N N . VAL A 1 96 ? 7.224 3.942 -10.691 1.00 97.56 96 VAL A N 1
ATOM 774 C CA . VAL A 1 96 ? 6.508 3.633 -11.942 1.00 97.56 96 VAL A CA 1
ATOM 775 C C . VAL A 1 96 ? 7.479 3.412 -13.104 1.00 97.56 96 VAL A C 1
ATOM 777 O O . VAL A 1 96 ? 7.341 2.423 -13.827 1.00 97.56 96 VAL A O 1
ATOM 780 N N . ARG A 1 97 ? 8.462 4.306 -13.291 1.00 97.12 97 ARG A N 1
ATOM 781 C CA . ARG A 1 97 ? 9.456 4.181 -14.372 1.00 97.12 97 ARG A CA 1
ATOM 782 C C . ARG A 1 97 ? 10.255 2.889 -14.247 1.00 97.12 97 ARG A C 1
ATOM 784 O O . ARG A 1 97 ? 10.288 2.122 -15.207 1.00 97.12 97 ARG A O 1
ATOM 791 N N . LEU A 1 98 ? 10.797 2.620 -13.059 1.00 97.38 98 LEU A N 1
ATOM 792 C CA . LEU A 1 98 ? 11.590 1.421 -12.79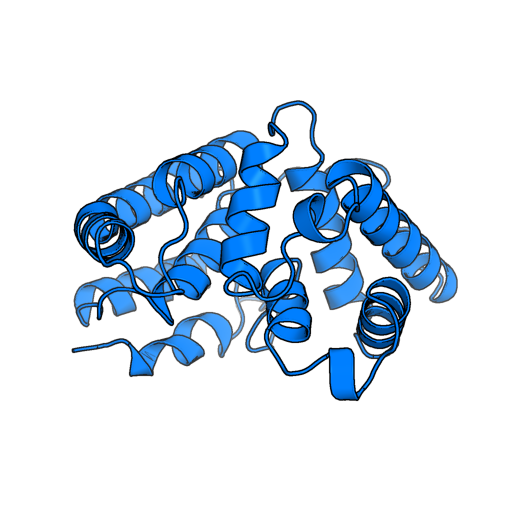8 1.00 97.38 98 LEU A CA 1
ATOM 793 C C . LEU A 1 98 ? 10.792 0.143 -13.084 1.00 97.38 98 LEU A C 1
ATOM 795 O O . LEU A 1 98 ? 11.267 -0.737 -13.797 1.00 97.38 98 LEU A O 1
ATOM 799 N N . CYS A 1 99 ? 9.554 0.051 -12.585 1.00 97.69 99 CYS A N 1
ATOM 800 C CA . CYS A 1 99 ? 8.730 -1.137 -12.807 1.00 97.69 99 CYS A CA 1
ATOM 801 C C . CYS A 1 99 ? 8.417 -1.341 -14.298 1.00 97.69 99 CYS A C 1
ATOM 803 O O . CYS A 1 99 ? 8.459 -2.468 -14.788 1.00 97.69 99 CYS A O 1
ATOM 805 N N . ARG A 1 100 ? 8.137 -0.264 -15.047 1.00 97.56 100 ARG A N 1
ATOM 806 C CA . ARG A 1 100 ? 7.905 -0.345 -16.499 1.00 97.56 100 ARG A CA 1
ATOM 807 C C . ARG A 1 100 ? 9.141 -0.818 -17.252 1.00 97.56 100 ARG A C 1
ATOM 809 O O . ARG A 1 100 ? 9.019 -1.658 -18.139 1.00 97.56 100 ARG A O 1
ATOM 816 N N . GLU A 1 101 ? 10.310 -0.280 -16.924 1.00 96.75 101 GLU A N 1
ATOM 817 C CA . GLU A 1 101 ? 11.583 -0.683 -17.530 1.00 96.75 101 GLU A CA 1
ATOM 818 C C . GLU A 1 101 ? 11.876 -2.162 -17.256 1.00 96.75 101 GLU A C 1
ATOM 820 O O . GLU A 1 101 ? 12.119 -2.922 -18.195 1.00 96.75 101 GLU A O 1
ATOM 825 N N . ARG A 1 102 ? 11.729 -2.591 -15.997 1.00 95.88 102 ARG A N 1
ATOM 826 C CA . ARG A 1 102 ? 11.911 -3.980 -15.562 1.00 95.88 102 ARG A CA 1
ATOM 827 C C . ARG A 1 102 ? 10.971 -4.953 -16.279 1.00 95.88 102 ARG A C 1
ATOM 829 O O . ARG A 1 102 ? 11.426 -6.008 -16.715 1.00 95.88 102 ARG A O 1
ATOM 836 N N . LEU A 1 103 ? 9.687 -4.610 -16.419 1.00 96.69 103 LEU A N 1
ATOM 837 C CA . LEU A 1 103 ? 8.697 -5.444 -17.116 1.00 96.69 103 LEU A CA 1
ATOM 838 C C . LEU A 1 103 ? 8.973 -5.522 -18.624 1.00 96.69 103 LEU A C 1
ATOM 840 O O . LEU A 1 103 ? 8.908 -6.604 -19.206 1.00 96.69 103 LEU A O 1
ATOM 844 N N . ARG A 1 104 ? 9.342 -4.403 -19.262 1.00 97.25 104 ARG A N 1
ATOM 845 C CA . ARG A 1 104 ? 9.710 -4.392 -20.689 1.00 97.25 104 ARG A CA 1
ATOM 846 C C . ARG A 1 104 ? 10.967 -5.214 -20.966 1.00 97.25 104 ARG A C 1
ATOM 848 O O . ARG A 1 104 ? 11.031 -5.867 -22.004 1.00 97.25 104 ARG A O 1
ATOM 855 N N . ALA A 1 105 ? 11.935 -5.214 -20.049 1.00 95.88 105 ALA A N 1
ATOM 856 C CA . ALA A 1 105 ? 13.134 -6.045 -20.158 1.00 95.88 105 ALA A CA 1
ATOM 857 C C . ALA A 1 105 ? 12.816 -7.557 -20.172 1.00 95.88 105 ALA A C 1
ATOM 859 O O . ALA A 1 105 ? 13.557 -8.321 -20.780 1.00 95.88 105 ALA A O 1
ATOM 860 N N . GLU A 1 106 ? 11.689 -7.975 -19.585 1.00 95.12 106 GLU A N 1
ATOM 861 C CA . GLU A 1 106 ? 11.171 -9.360 -19.623 1.00 95.12 106 GLU A CA 1
ATOM 862 C C . GLU A 1 106 ? 10.279 -9.636 -20.845 1.00 95.12 106 GLU A C 1
ATOM 864 O O . GLU A 1 106 ? 9.647 -10.687 -20.942 1.00 95.12 106 GLU A O 1
ATOM 869 N N . GLY A 1 107 ? 10.167 -8.684 -21.777 1.00 96.50 107 GLY A N 1
ATOM 870 C CA . GLY A 1 107 ? 9.274 -8.795 -22.932 1.00 96.50 107 GLY A CA 1
ATOM 871 C C . GLY A 1 107 ? 7.787 -8.638 -22.595 1.00 96.50 107 GLY A C 1
ATOM 872 O O . GLY A 1 107 ? 6.937 -8.967 -23.423 1.00 96.50 107 GLY A O 1
ATOM 873 N N . LEU A 1 108 ? 7.451 -8.131 -21.403 1.00 96.44 108 LEU A N 1
ATOM 874 C CA . LEU A 1 108 ? 6.072 -7.867 -20.991 1.00 96.44 108 LEU A CA 1
ATOM 875 C C . LEU A 1 108 ? 5.639 -6.451 -21.386 1.00 96.44 108 LEU A C 1
ATOM 877 O O . LEU A 1 108 ? 6.449 -5.531 -21.507 1.00 96.44 108 LEU A O 1
ATOM 881 N N . THR A 1 109 ? 4.330 -6.264 -21.567 1.00 96.19 109 THR A N 1
ATOM 882 C CA . THR A 1 109 ? 3.732 -4.949 -21.841 1.00 96.19 109 THR A CA 1
ATOM 883 C C . THR A 1 109 ? 3.166 -4.377 -20.542 1.00 96.19 109 THR A C 1
ATOM 885 O O . THR A 1 109 ? 2.101 -4.823 -20.115 1.00 96.19 109 THR A O 1
ATOM 888 N N . PRO A 1 110 ? 3.851 -3.426 -19.883 1.00 95.69 110 PRO A N 1
ATOM 889 C CA . PRO A 1 110 ? 3.357 -2.867 -18.634 1.00 95.69 110 PRO A CA 1
ATOM 890 C C . PRO A 1 110 ? 2.138 -1.955 -18.864 1.00 95.69 110 PRO A C 1
ATOM 892 O O . PRO A 1 110 ? 2.039 -1.319 -19.916 1.00 95.69 110 PRO A O 1
ATOM 895 N N . PRO A 1 111 ? 1.240 -1.813 -17.874 1.00 92.44 111 PRO A N 1
ATOM 896 C CA . PRO A 1 111 ? 0.137 -0.861 -17.946 1.00 92.44 111 PRO A CA 1
ATOM 897 C C . PRO A 1 111 ? 0.630 0.596 -18.030 1.00 92.44 111 PRO A C 1
ATOM 899 O O . PRO A 1 111 ? 1.421 1.078 -17.206 1.00 92.44 111 PRO A O 1
ATOM 902 N N . GLU A 1 112 ? 0.122 1.321 -19.030 1.00 91.12 112 GLU A N 1
ATOM 903 C CA . GLU A 1 112 ? 0.401 2.751 -19.225 1.00 91.12 112 GLU A CA 1
ATOM 904 C C . GLU A 1 112 ? -0.537 3.654 -18.403 1.00 91.12 112 GLU A C 1
ATOM 906 O O . GLU A 1 112 ? -0.141 4.742 -17.980 1.00 91.12 112 GLU A O 1
ATOM 911 N N . GLU A 1 113 ? -1.739 3.167 -18.096 1.00 90.62 113 GLU A N 1
ATOM 912 C CA . GLU A 1 113 ? -2.755 3.847 -17.288 1.00 90.62 113 GLU A CA 1
ATOM 913 C C . GLU A 1 113 ? -3.136 3.013 -16.059 1.00 90.62 113 GLU A C 1
ATOM 915 O O . GLU A 1 113 ? -2.796 1.833 -15.958 1.00 90.62 113 GLU A O 1
ATOM 920 N N . VAL A 1 114 ? -3.847 3.626 -15.107 1.00 89.25 114 VAL A N 1
ATOM 921 C CA . VAL A 1 114 ? -4.336 2.930 -13.910 1.00 89.25 114 VAL A CA 1
ATOM 922 C C . VAL A 1 114 ? -5.398 1.902 -14.326 1.00 89.25 114 VAL A C 1
ATOM 924 O O . VAL A 1 114 ? -6.456 2.303 -14.815 1.00 89.25 114 VAL A O 1
ATOM 927 N N . PRO A 1 115 ? -5.186 0.589 -14.121 1.00 89.00 115 PRO A N 1
ATOM 928 C CA . PRO A 1 115 ? -6.198 -0.398 -14.468 1.00 89.00 115 PRO A CA 1
ATOM 929 C C . PRO A 1 115 ? -7.394 -0.311 -13.515 1.00 89.00 115 PRO A C 1
ATOM 931 O O . PRO A 1 115 ? -7.238 -0.087 -12.307 1.00 89.00 115 PRO A O 1
ATOM 934 N N . ALA A 1 116 ? -8.593 -0.555 -14.049 1.00 87.94 116 ALA A N 1
ATOM 935 C CA . ALA A 1 116 ? -9.801 -0.674 -13.242 1.00 87.94 116 ALA A CA 1
ATOM 936 C C . ALA A 1 116 ? -9.632 -1.777 -12.183 1.00 87.94 116 ALA A C 1
ATOM 938 O O . ALA A 1 116 ? -9.116 -2.859 -12.468 1.00 87.94 116 ALA A O 1
ATOM 939 N N . SER A 1 117 ? -10.066 -1.512 -10.949 1.00 89.19 117 SER A N 1
ATOM 940 C CA . SER A 1 117 ? -10.043 -2.537 -9.907 1.00 89.19 117 SER A CA 1
ATOM 941 C C . SER A 1 117 ? -11.285 -3.429 -10.002 1.00 89.19 117 SER A C 1
ATOM 943 O O . SER A 1 117 ? -12.397 -2.905 -9.895 1.00 89.19 117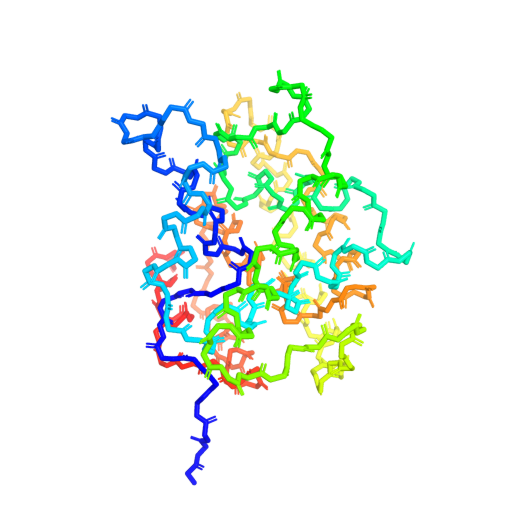 SER A O 1
ATOM 945 N N . PRO A 1 118 ? -11.141 -4.764 -10.109 1.00 90.81 118 PRO A N 1
ATOM 946 C CA . PRO A 1 118 ? -12.290 -5.673 -10.044 1.00 90.81 118 PRO A CA 1
ATOM 947 C C . PRO A 1 118 ? -12.923 -5.704 -8.639 1.00 90.81 118 PRO A C 1
ATOM 949 O O . PRO A 1 118 ? -14.060 -6.140 -8.460 1.00 90.81 118 PRO A O 1
ATOM 952 N N . TYR A 1 119 ? -12.216 -5.178 -7.638 1.00 94.88 119 TYR A N 1
ATOM 953 C CA . TYR A 1 119 ? -12.599 -5.225 -6.231 1.00 94.88 119 TYR A CA 1
ATOM 954 C C . TYR A 1 119 ? -13.314 -3.969 -5.740 1.00 94.88 119 TYR A C 1
ATOM 956 O O . TYR A 1 119 ? -13.526 -3.822 -4.541 1.00 94.88 119 TYR A O 1
ATOM 964 N N . GLN A 1 120 ? -13.708 -3.054 -6.632 1.00 95.38 120 GLN A N 1
ATOM 965 C CA . GLN A 1 120 ? -14.364 -1.805 -6.225 1.00 95.38 120 GLN A CA 1
ATOM 966 C C . GLN A 1 120 ? -15.674 -2.041 -5.451 1.00 95.38 120 GLN A C 1
ATOM 968 O O . GLN A 1 120 ? -16.065 -1.238 -4.611 1.00 95.38 120 GLN A O 1
ATOM 973 N N . HIS A 1 121 ? -16.334 -3.176 -5.683 1.00 96.38 121 HIS A N 1
ATOM 974 C CA . HIS A 1 121 ? -17.529 -3.586 -4.947 1.00 96.38 121 HIS A CA 1
ATOM 975 C C . HIS A 1 121 ? -17.269 -3.901 -3.456 1.00 96.38 121 HIS A C 1
ATOM 977 O O . HIS A 1 121 ? -18.225 -4.004 -2.696 1.00 96.38 121 HIS A O 1
ATOM 983 N N . LEU A 1 122 ? -16.002 -4.027 -3.036 1.00 98.19 122 LEU A N 1
ATOM 984 C CA . LEU A 1 122 ? -15.578 -4.295 -1.654 1.00 98.19 122 LEU A CA 1
ATOM 985 C C . LEU A 1 122 ? -15.287 -3.020 -0.845 1.00 98.19 122 LEU A C 1
ATOM 987 O O . LEU A 1 122 ? -14.910 -3.110 0.321 1.00 98.19 122 LEU A O 1
ATOM 991 N N . THR A 1 123 ? -15.442 -1.824 -1.428 1.00 98.25 123 THR A N 1
ATOM 992 C CA . THR A 1 123 ? -15.139 -0.560 -0.734 1.00 98.25 123 THR A CA 1
ATOM 993 C C . THR A 1 123 ? -15.922 -0.398 0.569 1.00 98.25 123 THR A C 1
ATOM 995 O O . THR A 1 123 ? -15.334 0.022 1.560 1.00 98.25 123 THR A O 1
ATOM 998 N N . GLY A 1 124 ? -17.209 -0.760 0.595 1.00 98.19 124 GLY A N 1
ATOM 999 C CA . GLY A 1 124 ? -18.021 -0.691 1.817 1.00 98.19 124 GLY A CA 1
ATOM 1000 C C . GLY A 1 124 ? -17.478 -1.589 2.929 1.00 98.19 124 GLY A C 1
ATOM 1001 O O . GLY A 1 124 ? -17.239 -1.111 4.031 1.00 98.19 124 GLY A O 1
ATOM 1002 N N . ASP A 1 125 ? -17.180 -2.851 2.604 1.00 98.38 125 ASP A N 1
ATOM 1003 C CA . ASP A 1 125 ? -16.647 -3.812 3.575 1.00 98.38 125 ASP A CA 1
ATOM 1004 C C . ASP A 1 125 ? -15.302 -3.346 4.174 1.00 98.38 125 ASP A C 1
ATOM 1006 O O . ASP A 1 125 ? -15.067 -3.473 5.374 1.00 98.38 125 ASP A O 1
ATOM 1010 N N . VAL A 1 126 ? -14.412 -2.773 3.353 1.00 98.25 126 VAL A N 1
ATOM 1011 C CA . VAL A 1 126 ? -13.115 -2.253 3.828 1.00 98.25 126 VAL A CA 1
ATOM 1012 C C . VAL A 1 126 ? -13.292 -1.018 4.711 1.00 98.25 126 VAL A C 1
ATOM 1014 O O . VAL A 1 126 ? -12.607 -0.894 5.727 1.00 98.25 126 VAL A O 1
ATOM 1017 N N . LEU A 1 127 ? -14.205 -0.110 4.354 1.00 98.50 127 LEU A N 1
ATOM 1018 C CA . LEU A 1 127 ? -14.509 1.065 5.175 1.00 98.50 127 LEU A CA 1
ATOM 1019 C C . LEU A 1 127 ? -15.066 0.663 6.544 1.00 98.50 127 LEU A C 1
ATOM 1021 O O . LEU A 1 127 ? -14.647 1.238 7.548 1.00 98.50 127 LEU A O 1
ATOM 1025 N N . ASP A 1 128 ? -15.938 -0.345 6.600 1.00 97.88 128 ASP A N 1
ATOM 1026 C CA . ASP A 1 128 ? -16.476 -0.859 7.861 1.00 97.88 128 ASP A CA 1
ATOM 1027 C C . ASP A 1 128 ? -15.355 -1.366 8.781 1.00 97.88 128 ASP A C 1
ATOM 1029 O O . ASP A 1 128 ? -15.308 -1.008 9.962 1.00 97.88 128 ASP A O 1
ATOM 1033 N N . GLU A 1 129 ? -14.392 -2.126 8.249 1.00 97.19 129 GLU A N 1
ATOM 1034 C CA . GLU A 1 129 ? -13.256 -2.600 9.047 1.00 97.19 129 GLU A CA 1
ATOM 1035 C C . GLU A 1 129 ? -12.319 -1.469 9.497 1.00 97.19 129 GLU A C 1
ATOM 1037 O O . GLU A 1 129 ? -11.866 -1.482 10.646 1.00 97.19 129 GLU A O 1
ATOM 1042 N N . ILE A 1 130 ? -12.076 -0.456 8.654 1.00 96.44 130 ILE A N 1
ATOM 1043 C CA . ILE A 1 130 ? -11.320 0.748 9.047 1.00 96.44 130 ILE A CA 1
ATOM 1044 C C . ILE A 1 130 ? -12.017 1.451 10.221 1.00 96.44 130 ILE A C 1
ATOM 1046 O O . ILE A 1 130 ? -11.369 1.833 11.203 1.00 96.44 130 ILE A O 1
ATOM 1050 N N . MET A 1 131 ? -13.342 1.601 10.159 1.00 95.94 131 MET A N 1
ATOM 1051 C CA . MET A 1 131 ? -14.117 2.245 11.221 1.00 95.94 131 MET A CA 1
ATOM 1052 C C . MET A 1 131 ? -14.090 1.445 12.525 1.00 95.94 131 MET A C 1
ATOM 1054 O O . MET A 1 131 ? -13.973 2.035 13.600 1.00 95.94 131 MET A O 1
ATOM 1058 N N . ILE A 1 132 ? -14.130 0.114 12.445 1.00 94.88 132 ILE A N 1
ATOM 1059 C CA . ILE A 1 132 ? -14.052 -0.769 13.615 1.00 94.88 132 ILE A CA 1
ATOM 1060 C C . ILE A 1 132 ? -12.722 -0.601 14.366 1.00 94.88 132 ILE A C 1
ATOM 1062 O O . ILE A 1 132 ? -12.718 -0.598 15.598 1.00 94.88 132 ILE A O 1
ATOM 1066 N N . VAL A 1 133 ? -11.597 -0.452 13.659 1.00 91.19 133 VAL A N 1
ATOM 1067 C CA . VAL A 1 133 ? -10.271 -0.321 14.299 1.00 91.19 133 VAL A CA 1
ATOM 1068 C C . VAL A 1 133 ? -9.889 1.121 14.643 1.00 91.19 133 VAL A C 1
ATOM 1070 O O . VAL A 1 133 ? -8.922 1.345 15.373 1.00 91.19 133 VAL A O 1
ATOM 1073 N N . THR A 1 134 ? -10.650 2.100 14.146 1.00 91.81 134 THR A N 1
ATOM 1074 C CA . THR A 1 134 ? -10.381 3.536 14.313 1.00 91.81 134 THR A CA 1
ATOM 1075 C C . THR A 1 134 ? -10.107 3.937 15.766 1.00 91.81 134 THR A C 1
ATOM 1077 O O . THR A 1 134 ? -9.107 4.620 15.981 1.00 91.81 134 THR A O 1
ATOM 1080 N N . PRO A 1 135 ? -10.897 3.516 16.778 1.00 89.94 135 PRO A N 1
ATOM 1081 C CA . PRO A 1 135 ? -10.628 3.900 18.162 1.00 89.94 135 PRO A CA 1
ATOM 1082 C C . PRO A 1 135 ? -9.222 3.512 18.636 1.00 89.94 135 PRO A C 1
ATOM 1084 O O . PRO A 1 135 ? -8.523 4.350 19.196 1.00 89.94 135 PRO A O 1
ATOM 1087 N N . GLY A 1 136 ? -8.777 2.284 18.347 1.00 87.50 136 GLY A N 1
ATOM 1088 C CA . GLY A 1 136 ? -7.452 1.819 18.765 1.00 87.50 136 GLY A CA 1
ATOM 1089 C C . GLY A 1 136 ? -6.310 2.451 17.964 1.00 87.50 136 GLY A C 1
ATOM 1090 O O . GLY A 1 136 ? -5.256 2.740 18.521 1.00 87.50 136 GLY A O 1
ATOM 1091 N N . LEU A 1 137 ? -6.523 2.752 16.676 1.00 85.62 137 LEU A N 1
ATOM 1092 C CA . LEU A 1 137 ? -5.547 3.515 15.886 1.00 85.62 137 LEU A CA 1
ATOM 1093 C C . LEU A 1 137 ? -5.407 4.965 16.383 1.00 85.62 137 LEU A C 1
ATOM 1095 O O . LEU A 1 137 ? -4.304 5.507 16.389 1.00 85.62 137 LEU A O 1
ATOM 1099 N N . LEU A 1 138 ? -6.505 5.597 16.810 1.00 84.88 138 LEU A N 1
ATOM 1100 C CA . LEU A 1 138 ? -6.480 6.950 17.372 1.00 84.88 138 LEU A CA 1
ATOM 1101 C C . LEU A 1 138 ? -5.843 6.991 18.763 1.00 84.88 138 LEU A C 1
ATOM 1103 O O . LEU A 1 138 ? -5.124 7.942 19.058 1.00 84.88 138 LEU A O 1
ATOM 1107 N N . GLU A 1 139 ? -6.072 5.974 19.594 1.00 83.44 139 GLU A N 1
ATOM 1108 C CA . GLU A 1 139 ? -5.418 5.836 20.900 1.00 83.44 139 GLU A CA 1
ATOM 1109 C C . GLU A 1 139 ? -3.891 5.761 20.747 1.00 83.44 139 GLU A C 1
ATOM 1111 O O . GLU A 1 139 ? -3.163 6.527 21.375 1.00 83.44 139 GLU A O 1
ATOM 1116 N N . LEU A 1 140 ? -3.400 4.940 19.815 1.00 77.38 140 LEU A N 1
ATOM 1117 C CA . LEU A 1 140 ? -1.969 4.864 19.501 1.00 77.38 140 LEU A CA 1
ATOM 1118 C C . LEU A 1 140 ? -1.408 6.157 18.913 1.00 77.38 140 LEU A C 1
ATOM 1120 O O . LEU A 1 140 ? -0.248 6.486 19.146 1.00 77.38 140 LEU A O 1
ATOM 1124 N N . ALA A 1 141 ? -2.216 6.899 18.154 1.00 74.25 141 ALA A N 1
ATOM 1125 C CA . ALA A 1 141 ? -1.792 8.184 17.619 1.00 74.25 141 ALA A CA 1
ATOM 1126 C C . ALA A 1 141 ? -1.615 9.253 18.717 1.00 74.25 141 ALA A C 1
ATOM 1128 O O . ALA A 1 141 ? -0.846 10.199 18.524 1.00 74.25 141 ALA A O 1
ATOM 1129 N N . GLN A 1 142 ? -2.320 9.113 19.846 1.00 72.06 142 GLN A N 1
ATOM 1130 C CA . GLN A 1 142 ? -2.191 9.985 21.019 1.00 72.06 142 GLN A CA 1
ATOM 1131 C C . GLN A 1 142 ? -1.013 9.596 21.914 1.00 72.06 142 GLN A C 1
ATOM 1133 O O . GLN A 1 142 ? -0.474 10.454 22.615 1.00 72.06 142 GLN A O 1
ATOM 1138 N N . ASP A 1 143 ? -0.589 8.332 21.878 1.00 66.50 143 ASP A N 1
ATOM 1139 C CA . ASP A 1 143 ? 0.641 7.912 22.530 1.00 66.50 143 ASP A CA 1
ATOM 1140 C C . ASP A 1 143 ? 1.841 8.558 21.812 1.00 66.50 143 ASP A C 1
ATOM 1142 O O . ASP A 1 143 ? 2.058 8.374 20.614 1.00 66.50 143 ASP A O 1
ATOM 1146 N N . SER A 1 144 ? 2.648 9.321 22.555 1.00 56.44 144 SER A N 1
ATOM 1147 C CA . SER A 1 144 ? 3.887 9.976 22.092 1.00 56.44 144 SER A CA 1
ATOM 1148 C C . SER A 1 144 ? 4.982 9.009 21.611 1.00 56.44 144 SER A C 1
ATOM 1150 O O . SER A 1 144 ? 6.111 9.421 21.332 1.00 56.44 144 SER A O 1
ATOM 1152 N N . SER A 1 145 ? 4.667 7.719 21.519 1.00 61.47 145 SER A N 1
ATOM 1153 C CA . SER A 1 145 ? 5.506 6.719 20.887 1.00 61.47 145 SER A CA 1
ATOM 1154 C C . SER A 1 145 ? 5.861 7.110 19.444 1.00 61.47 145 SER A C 1
ATOM 1156 O O . SER A 1 145 ? 5.079 7.697 18.692 1.00 61.47 145 SER A O 1
ATOM 1158 N N . TRP A 1 146 ? 7.055 6.708 19.016 1.00 56.03 146 TRP A N 1
ATOM 1159 C CA . TRP A 1 146 ? 7.534 6.840 17.636 1.00 56.03 146 TRP A CA 1
ATOM 1160 C C . TRP A 1 146 ? 6.627 6.145 16.596 1.00 56.03 146 TRP A C 1
ATOM 1162 O O . TRP A 1 146 ? 6.809 6.353 15.400 1.00 56.03 146 TRP A O 1
ATOM 1172 N N . LYS A 1 147 ? 5.636 5.361 17.047 1.00 64.19 147 LYS A N 1
ATOM 1173 C CA . LYS A 1 147 ? 4.662 4.624 16.232 1.00 64.19 147 LYS A CA 1
ATOM 1174 C C . LYS A 1 147 ? 3.430 5.447 15.840 1.00 64.19 147 LYS A C 1
ATOM 1176 O O . LYS A 1 147 ? 2.660 5.007 14.991 1.00 64.19 147 LYS A O 1
ATOM 1181 N N . SER A 1 148 ? 3.229 6.637 16.418 1.00 75.25 148 SER A N 1
ATOM 1182 C CA . SER A 1 148 ? 2.112 7.506 16.032 1.00 75.25 148 SER A CA 1
ATOM 1183 C C . SER A 1 148 ? 2.301 8.029 14.602 1.00 75.25 148 SER A C 1
ATOM 1185 O O . SER A 1 148 ? 3.289 8.705 14.283 1.00 75.25 148 SER A O 1
ATOM 1187 N N . ILE A 1 149 ? 1.336 7.716 13.734 1.00 85.69 149 ILE A N 1
ATOM 1188 C CA . ILE A 1 149 ? 1.242 8.225 12.364 1.00 85.69 149 ILE A CA 1
ATOM 1189 C C . ILE A 1 149 ? -0.067 9.020 12.264 1.00 85.69 149 ILE A C 1
ATOM 1191 O O . ILE A 1 149 ? -1.155 8.440 12.231 1.00 85.69 149 ILE A O 1
ATOM 1195 N N . PRO A 1 150 ? -0.002 10.360 12.237 1.00 85.62 150 PRO A N 1
ATOM 1196 C CA . PRO A 1 150 ? -1.193 11.186 12.096 1.00 85.62 150 PRO A CA 1
ATOM 1197 C C . PRO A 1 150 ? -1.919 10.925 10.771 1.00 85.62 150 PRO A C 1
ATOM 1199 O O . PRO A 1 150 ? -1.299 10.767 9.720 1.00 85.62 150 PRO A O 1
ATOM 1202 N N . GLY A 1 151 ? -3.252 10.918 10.815 1.00 91.38 151 GLY A N 1
ATOM 1203 C CA . GLY A 1 151 ? -4.084 10.835 9.612 1.00 91.38 151 GLY A CA 1
ATOM 1204 C C . GLY A 1 151 ? -4.231 9.439 8.995 1.00 91.38 151 GLY A C 1
ATOM 1205 O O . GLY A 1 151 ? -4.775 9.342 7.898 1.00 91.38 151 GLY A O 1
ATOM 1206 N N . VAL A 1 152 ? -3.813 8.361 9.673 1.00 93.06 152 VAL A N 1
ATOM 1207 C CA . VAL A 1 152 ? -3.942 6.979 9.155 1.00 93.06 152 VAL A CA 1
ATOM 1208 C C . VAL A 1 152 ? -5.373 6.647 8.745 1.00 93.06 152 VAL A C 1
ATOM 1210 O O . VAL A 1 152 ? -5.601 6.219 7.620 1.00 93.06 152 VAL A O 1
ATOM 1213 N N . VAL A 1 153 ? -6.348 6.895 9.622 1.00 94.94 153 VAL A N 1
ATOM 1214 C CA . VAL A 1 153 ? -7.763 6.596 9.348 1.00 94.94 153 VAL A CA 1
ATOM 1215 C C . VAL A 1 153 ? -8.281 7.338 8.107 1.00 94.94 153 VAL A C 1
ATOM 1217 O O . VAL A 1 153 ? -8.744 6.668 7.183 1.00 94.94 153 VAL A O 1
ATOM 1220 N N . PRO A 1 154 ? -8.177 8.681 7.999 1.00 96.88 154 PRO A N 1
ATOM 1221 C CA . PRO A 1 154 ? -8.618 9.363 6.786 1.00 96.88 154 PRO A CA 1
ATOM 1222 C C . PRO A 1 154 ? -7.821 8.950 5.540 1.00 96.88 154 PRO A C 1
ATOM 1224 O O . PRO A 1 154 ? -8.415 8.890 4.467 1.00 96.88 154 PRO A O 1
ATOM 1227 N N . ALA A 1 155 ? -6.527 8.619 5.648 1.00 97.56 155 ALA A N 1
ATOM 1228 C CA . ALA A 1 155 ? -5.737 8.143 4.507 1.00 97.56 155 ALA A CA 1
ATOM 1229 C C . ALA A 1 155 ? -6.224 6.780 3.994 1.00 97.56 155 ALA A C 1
ATOM 1231 O O . ALA A 1 155 ? -6.431 6.622 2.792 1.00 97.56 155 ALA A O 1
ATOM 1232 N N . LEU A 1 156 ? -6.459 5.820 4.896 1.00 97.81 156 LEU A N 1
ATOM 1233 C CA . LEU A 1 156 ? -6.991 4.497 4.558 1.00 97.81 156 LEU A CA 1
ATOM 1234 C C . LEU A 1 156 ? -8.378 4.609 3.918 1.00 97.81 156 LEU A C 1
ATOM 1236 O O . LEU A 1 156 ? -8.605 4.041 2.850 1.00 97.81 156 LEU A O 1
ATOM 1240 N N . SER A 1 157 ? -9.283 5.394 4.512 1.00 98.38 157 SER A N 1
ATOM 1241 C CA . SER A 1 157 ? -10.629 5.596 3.962 1.00 98.38 157 SER A CA 1
ATOM 1242 C C . SER A 1 157 ? -10.587 6.263 2.588 1.00 98.38 157 SER A C 1
ATOM 1244 O O . SER A 1 157 ? -11.272 5.831 1.659 1.00 98.38 157 SER A O 1
ATOM 1246 N N . HIS A 1 158 ? -9.740 7.282 2.419 1.00 98.31 158 HIS A N 1
ATOM 1247 C CA . HIS A 1 158 ? -9.574 7.955 1.135 1.00 98.31 158 HIS A CA 1
ATOM 1248 C C . HIS A 1 158 ? -8.978 7.015 0.078 1.00 98.31 158 HIS A C 1
ATOM 1250 O O . HIS A 1 158 ? -9.412 7.026 -1.076 1.00 98.31 158 HIS A O 1
ATOM 1256 N N . ALA A 1 159 ? -8.012 6.177 0.452 1.00 98.00 159 ALA A N 1
ATOM 1257 C CA . ALA A 1 159 ? -7.450 5.173 -0.440 1.00 98.00 159 ALA A CA 1
ATOM 1258 C C . ALA A 1 159 ? -8.491 4.116 -0.836 1.00 98.00 159 ALA A C 1
ATOM 1260 O O . ALA A 1 159 ? -8.555 3.754 -2.009 1.00 98.00 159 ALA A O 1
ATOM 1261 N N . ALA A 1 160 ? -9.351 3.677 0.088 1.00 98.12 160 ALA A N 1
ATOM 1262 C CA . ALA A 1 160 ? -10.386 2.682 -0.194 1.00 98.12 160 ALA A CA 1
ATOM 1263 C C . ALA A 1 160 ? -11.409 3.170 -1.234 1.00 98.12 160 ALA A C 1
ATOM 1265 O O . ALA A 1 160 ? -11.903 2.379 -2.041 1.00 98.12 160 ALA A O 1
ATOM 1266 N N . VAL A 1 161 ? -11.708 4.473 -1.228 1.00 97.81 161 VAL A N 1
ATOM 1267 C CA . VAL A 1 161 ? -12.663 5.097 -2.154 1.00 97.81 161 VAL A CA 1
ATOM 1268 C C . VAL A 1 161 ? -12.002 5.492 -3.475 1.00 97.81 161 VAL A C 1
ATOM 1270 O O . VAL A 1 161 ? -12.543 5.197 -4.539 1.00 97.81 161 VAL A O 1
ATOM 1273 N N . HIS A 1 162 ? -10.846 6.159 -3.417 1.00 96.50 162 HIS A N 1
ATOM 1274 C CA . HIS A 1 162 ? -10.280 6.875 -4.567 1.00 96.50 162 HIS A CA 1
ATOM 1275 C C . HIS A 1 162 ? -9.060 6.203 -5.204 1.00 96.50 162 HIS A C 1
ATOM 1277 O O . HIS A 1 162 ? -8.738 6.528 -6.344 1.00 96.50 162 HIS A O 1
ATOM 1283 N N . ALA A 1 163 ? -8.385 5.290 -4.497 1.00 95.81 163 ALA A N 1
ATOM 1284 C CA . ALA A 1 163 ? -7.254 4.535 -5.035 1.00 95.81 163 ALA A CA 1
ATOM 1285 C C . ALA A 1 163 ? -7.673 3.094 -5.357 1.00 95.81 163 ALA A C 1
ATOM 1287 O O . ALA A 1 163 ? -7.773 2.716 -6.523 1.00 95.81 163 ALA A O 1
ATOM 1288 N N . CYS A 1 164 ? -7.902 2.284 -4.320 1.00 96.19 164 CYS A N 1
ATOM 1289 C CA . CYS A 1 164 ? -8.427 0.927 -4.408 1.00 96.19 164 CYS A CA 1
ATOM 1290 C C . CYS A 1 164 ? -8.701 0.351 -3.002 1.00 96.19 164 CYS A C 1
ATOM 1292 O O . CYS A 1 164 ? -7.824 0.463 -2.138 1.00 96.19 164 CYS A O 1
ATOM 1294 N N . PRO A 1 165 ? -9.830 -0.350 -2.771 1.00 97.81 165 PRO A N 1
ATOM 1295 C CA . PRO A 1 165 ? -10.087 -1.020 -1.492 1.00 97.81 165 PRO A CA 1
ATOM 1296 C C . PRO A 1 165 ? -9.086 -2.137 -1.163 1.00 97.81 165 PRO A C 1
ATOM 1298 O O . PRO A 1 165 ? -8.717 -2.274 -0.005 1.00 97.81 165 PRO A O 1
ATOM 1301 N N . ASP A 1 166 ? -8.576 -2.866 -2.162 1.00 96.94 166 ASP A N 1
ATOM 1302 C CA . ASP A 1 166 ? -7.507 -3.875 -1.997 1.00 96.94 166 ASP A CA 1
ATOM 1303 C C . ASP A 1 166 ? -6.242 -3.243 -1.385 1.00 96.94 166 ASP A C 1
ATOM 1305 O O . ASP A 1 166 ? -5.707 -3.715 -0.384 1.00 96.94 166 ASP A O 1
ATOM 1309 N N . LEU A 1 167 ? -5.792 -2.115 -1.942 1.00 96.81 167 LEU A N 1
ATOM 1310 C CA . LEU A 1 167 ? -4.605 -1.422 -1.441 1.00 96.81 167 LEU A CA 1
ATOM 1311 C C . LEU A 1 167 ? -4.819 -0.869 -0.027 1.00 96.81 167 LEU A C 1
ATOM 1313 O O . LEU A 1 167 ? -3.948 -1.011 0.830 1.00 96.81 167 LEU A O 1
ATOM 1317 N N . ALA A 1 168 ? -5.980 -0.261 0.223 1.00 97.88 168 ALA A N 1
ATOM 1318 C CA . ALA A 1 168 ? -6.317 0.258 1.543 1.00 97.88 168 ALA A CA 1
ATOM 1319 C C . ALA A 1 168 ? -6.382 -0.857 2.593 1.00 97.88 168 ALA A C 1
ATOM 1321 O O . ALA A 1 168 ? -5.871 -0.684 3.695 1.00 97.88 168 ALA A O 1
ATOM 1322 N N . PHE A 1 169 ? -6.943 -2.017 2.245 1.00 97.75 169 PHE A N 1
ATOM 1323 C CA . PHE A 1 169 ? -7.016 -3.162 3.144 1.00 97.75 169 PHE A CA 1
ATOM 1324 C C . PHE A 1 169 ? -5.629 -3.727 3.481 1.00 97.75 169 PHE A C 1
ATOM 1326 O O . PHE A 1 169 ? -5.342 -3.962 4.652 1.00 97.75 169 PHE A O 1
ATOM 1333 N N . ARG A 1 170 ? -4.718 -3.851 2.505 1.00 96.88 170 ARG A N 1
ATOM 1334 C CA . ARG A 1 170 ? -3.331 -4.267 2.793 1.00 96.88 170 ARG A CA 1
ATOM 1335 C C . ARG A 1 170 ? -2.598 -3.282 3.704 1.00 96.88 170 ARG A C 1
ATOM 1337 O O . ARG A 1 170 ? -1.894 -3.704 4.616 1.00 96.88 170 ARG A O 1
ATOM 1344 N N . PHE A 1 171 ? -2.797 -1.977 3.516 1.00 96.31 171 PHE A N 1
ATOM 1345 C CA . PHE A 1 171 ? -2.241 -0.979 4.434 1.00 96.31 171 PHE A CA 1
ATOM 1346 C C . PHE A 1 171 ? -2.921 -0.970 5.809 1.00 96.31 171 PHE A C 1
ATOM 1348 O O . PHE A 1 171 ? -2.255 -0.668 6.795 1.00 96.31 171 PHE A O 1
ATOM 1355 N N . LEU A 1 172 ? -4.208 -1.322 5.904 1.00 95.94 172 LEU A N 1
ATOM 1356 C CA . LEU A 1 172 ? -4.880 -1.534 7.186 1.00 95.94 172 LEU A CA 1
ATOM 1357 C C . LEU A 1 172 ? -4.222 -2.690 7.945 1.00 95.94 172 LEU A C 1
ATOM 1359 O O . LEU A 1 172 ? -3.863 -2.507 9.103 1.00 95.94 172 LEU A O 1
ATOM 1363 N N . LEU A 1 173 ? -4.023 -3.844 7.298 1.00 94.19 173 LEU A N 1
ATOM 1364 C CA . LEU A 1 173 ? -3.330 -4.981 7.911 1.00 94.19 173 LEU A CA 1
ATOM 1365 C C . LEU A 1 173 ? -1.939 -4.561 8.398 1.00 94.19 173 LEU A C 1
ATOM 1367 O O . LEU A 1 173 ? -1.621 -4.747 9.572 1.00 94.19 173 LEU A O 1
ATOM 1371 N N . ARG A 1 174 ? -1.168 -3.868 7.550 1.00 92.00 174 ARG A N 1
ATOM 1372 C CA . ARG A 1 174 ? 0.139 -3.316 7.927 1.00 92.00 174 ARG A CA 1
ATOM 1373 C C . ARG A 1 174 ? 0.054 -2.375 9.130 1.00 92.00 174 ARG A C 1
ATOM 1375 O O . ARG A 1 174 ? 0.883 -2.472 10.022 1.00 92.00 174 ARG A O 1
ATOM 1382 N N . ALA A 1 175 ? -0.951 -1.504 9.197 1.00 91.19 175 ALA A N 1
ATOM 1383 C CA . ALA A 1 175 ? -1.136 -0.603 10.332 1.00 91.19 175 ALA A CA 1
ATOM 1384 C C . ALA A 1 175 ? -1.451 -1.336 11.647 1.00 91.19 175 ALA A C 1
ATOM 1386 O O . ALA A 1 175 ? -1.178 -0.811 12.725 1.00 91.19 175 ALA A O 1
ATOM 1387 N N . LEU A 1 176 ? -2.015 -2.544 11.572 1.00 90.50 176 LEU A N 1
ATOM 1388 C CA . LEU A 1 176 ? -2.323 -3.359 12.743 1.00 90.50 176 LEU A CA 1
ATOM 1389 C C . LEU A 1 176 ? -1.086 -4.042 13.349 1.00 90.50 176 LEU A C 1
ATOM 1391 O O . LEU A 1 176 ? -1.135 -4.381 14.528 1.00 90.50 176 LEU A O 1
ATOM 1395 N N . THR A 1 177 ? 0.036 -4.186 12.629 1.00 87.56 177 THR A N 1
ATOM 1396 C CA . THR A 1 177 ? 1.254 -4.834 13.178 1.00 87.56 177 THR A CA 1
ATOM 1397 C C . THR A 1 177 ? 1.880 -4.058 14.333 1.00 87.56 177 THR A C 1
ATOM 1399 O O . THR A 1 177 ? 2.484 -4.630 15.238 1.00 87.56 177 THR A O 1
ATOM 1402 N N . TYR A 1 178 ? 1.704 -2.742 14.323 1.00 82.50 178 TYR A N 1
ATOM 1403 C CA . TYR A 1 178 ? 2.051 -1.836 15.413 1.00 82.50 178 TYR A CA 1
ATOM 1404 C C . TYR A 1 178 ? 0.796 -1.196 16.032 1.00 82.50 178 TYR A C 1
ATOM 1406 O O . TYR A 1 178 ? 0.904 -0.251 16.816 1.00 82.50 178 TYR A O 1
ATOM 1414 N N . GLY A 1 179 ? -0.372 -1.719 15.650 1.00 80.06 179 GLY A N 1
ATOM 1415 C CA . GLY A 1 179 ? -1.710 -1.292 16.017 1.00 80.06 179 GLY A CA 1
ATOM 1416 C C . GLY A 1 179 ? -2.258 -1.987 17.270 1.00 80.06 179 GLY A C 1
ATOM 1417 O O . GLY A 1 179 ? -1.532 -2.694 17.974 1.00 80.06 179 GLY A O 1
ATOM 1418 N N . PRO A 1 180 ? -3.555 -1.798 17.577 1.00 80.00 180 PRO A N 1
ATOM 1419 C CA . PRO A 1 180 ? -4.216 -2.547 18.637 1.00 80.00 180 PRO A CA 1
ATOM 1420 C C . PRO A 1 180 ? -4.331 -4.032 18.264 1.00 80.00 180 PRO A C 1
ATOM 1422 O O . PRO A 1 180 ? -4.493 -4.383 17.095 1.00 80.00 180 PRO A O 1
ATOM 1425 N N . GLN A 1 181 ? -4.346 -4.905 19.274 1.00 86.19 181 GLN A N 1
ATOM 1426 C CA . GLN A 1 181 ? -4.696 -6.310 19.064 1.00 86.19 181 GLN A CA 1
ATOM 1427 C C . GLN A 1 181 ? -6.134 -6.453 18.554 1.00 86.19 181 GLN A C 1
ATOM 1429 O O . GLN A 1 181 ? -7.036 -5.704 18.946 1.00 86.19 181 GLN A O 1
ATOM 1434 N N . ILE A 1 182 ? -6.359 -7.468 17.723 1.00 91.06 182 ILE A N 1
ATOM 1435 C CA . ILE A 1 182 ? -7.663 -7.757 17.126 1.00 91.06 182 ILE A CA 1
ATOM 1436 C C . ILE A 1 182 ? -8.332 -8.949 17.808 1.00 91.06 182 ILE A C 1
ATOM 1438 O O . ILE A 1 182 ? -7.699 -9.830 18.379 1.00 91.06 182 ILE A O 1
ATOM 1442 N N . THR A 1 183 ? -9.656 -8.992 17.767 1.00 93.25 183 THR A N 1
ATOM 1443 C CA . THR A 1 183 ? -10.417 -10.167 18.201 1.00 93.25 183 THR A CA 1
ATOM 1444 C C . THR A 1 183 ? -10.369 -11.262 17.140 1.00 93.25 183 THR A C 1
ATOM 1446 O O . THR A 1 183 ? -10.298 -10.976 15.945 1.00 93.25 183 THR A O 1
ATOM 1449 N N . ARG A 1 184 ? -10.555 -12.521 17.550 1.00 93.12 184 ARG A N 1
ATOM 1450 C CA . ARG A 1 184 ? -10.732 -13.644 16.615 1.00 93.12 184 ARG A CA 1
ATOM 1451 C C . ARG A 1 184 ? -11.805 -13.385 15.549 1.00 93.12 184 ARG A C 1
ATOM 1453 O O . ARG A 1 184 ? -11.587 -13.653 14.376 1.00 93.12 184 ARG A O 1
ATOM 1460 N N . LYS A 1 185 ? -12.939 -12.788 15.934 1.00 93.62 185 LYS A N 1
ATOM 1461 C CA . LYS A 1 185 ? -14.019 -12.445 14.992 1.00 93.62 185 LYS A CA 1
ATOM 1462 C C . LYS A 1 185 ? -13.592 -11.382 13.970 1.00 93.62 185 LYS A C 1
ATOM 1464 O O . LYS A 1 185 ? -14.123 -11.366 12.867 1.00 93.62 185 LYS A O 1
ATOM 1469 N N . GLN A 1 186 ? -12.709 -10.447 14.334 1.00 93.62 186 GLN A N 1
ATOM 1470 C CA . GLN A 1 186 ? -12.119 -9.500 13.374 1.00 93.62 186 GLN A CA 1
ATOM 1471 C C . GLN A 1 186 ? -11.193 -10.232 12.408 1.00 93.62 186 GLN A C 1
ATOM 1473 O O . GLN A 1 186 ? -11.358 -10.097 11.201 1.00 93.62 186 GLN A O 1
ATOM 1478 N N . TYR A 1 187 ? -10.300 -11.070 12.932 1.00 94.25 187 TYR A N 1
ATOM 1479 C CA . TYR A 1 187 ? -9.392 -11.865 12.112 1.00 94.25 187 TYR A CA 1
ATOM 1480 C C . TYR A 1 187 ? -10.135 -12.759 11.103 1.00 94.25 187 TYR A C 1
ATOM 1482 O O . TYR A 1 187 ? -9.812 -12.748 9.921 1.00 94.25 187 TYR A O 1
ATOM 1490 N N . GLU A 1 188 ? -11.202 -13.447 11.519 1.00 94.69 188 GLU A N 1
ATOM 1491 C CA . GLU A 1 188 ? -12.038 -14.260 10.620 1.00 94.69 188 GLU A CA 1
ATOM 1492 C C . GLU A 1 188 ? -12.656 -13.431 9.476 1.00 94.69 188 GLU A C 1
ATOM 1494 O O . GLU A 1 188 ? -12.717 -13.896 8.337 1.00 94.69 188 GLU A O 1
ATOM 1499 N N . ARG A 1 189 ? -13.062 -12.178 9.739 1.00 95.69 189 ARG A N 1
ATOM 1500 C CA . ARG A 1 189 ? -13.542 -11.265 8.685 1.00 95.69 189 ARG A CA 1
ATOM 1501 C C . ARG A 1 189 ? -12.418 -10.807 7.762 1.00 95.69 189 ARG A C 1
ATOM 1503 O O . ARG A 1 189 ? -12.648 -10.681 6.563 1.00 95.69 189 ARG A O 1
ATOM 1510 N N . TYR A 1 190 ? -11.208 -10.608 8.282 1.00 95.56 190 TYR A N 1
ATOM 1511 C CA . TYR A 1 190 ? -10.041 -10.292 7.456 1.00 95.56 190 TYR A CA 1
ATOM 1512 C C . TYR A 1 190 ? -9.667 -11.451 6.540 1.00 95.56 190 TYR A C 1
ATOM 1514 O O . TYR A 1 190 ? -9.355 -11.215 5.376 1.00 95.56 190 TYR A O 1
ATOM 1522 N N . VAL A 1 191 ? -9.749 -12.692 7.026 1.00 94.62 191 VAL A N 1
ATOM 1523 C CA . VAL A 1 191 ? -9.515 -13.890 6.207 1.00 94.62 191 VAL A CA 1
ATOM 1524 C C . VAL A 1 191 ? -10.541 -13.965 5.077 1.00 94.62 191 VAL A C 1
ATOM 1526 O O . VAL A 1 191 ? -10.170 -14.178 3.923 1.00 94.62 191 VAL A O 1
ATOM 1529 N N . GLU A 1 192 ? -11.818 -13.719 5.375 1.00 95.38 192 GLU A N 1
ATOM 1530 C CA . GLU A 1 192 ? -12.867 -13.705 4.351 1.00 95.38 192 GLU A CA 1
ATOM 1531 C C . GLU A 1 192 ? -12.684 -12.565 3.336 1.00 95.38 192 GLU A C 1
ATOM 1533 O O . GLU A 1 192 ? -12.845 -12.780 2.134 1.00 95.38 192 GLU A O 1
ATOM 1538 N N . LEU A 1 193 ? -12.286 -11.369 3.783 1.00 96.19 193 LEU A N 1
ATOM 1539 C CA . LEU A 1 193 ? -11.916 -10.278 2.879 1.00 96.19 193 LEU A CA 1
ATOM 1540 C C . LEU A 1 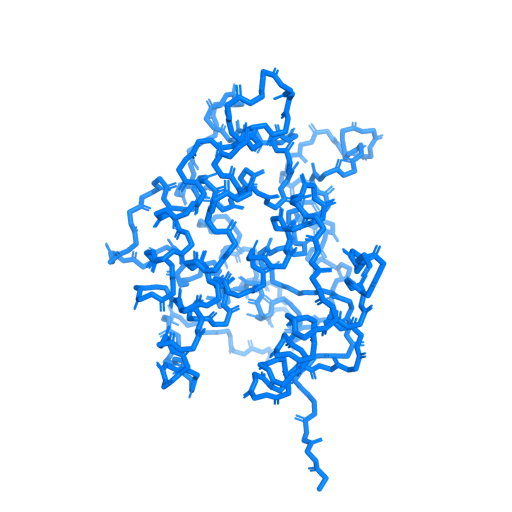193 ? -10.726 -10.658 1.998 1.00 96.19 193 LEU A C 1
ATOM 1542 O O . LEU A 1 193 ? -10.803 -10.490 0.784 1.00 96.19 193 LEU A O 1
ATOM 1546 N N . GLY A 1 194 ? -9.666 -11.233 2.571 1.00 94.50 194 GLY A N 1
ATOM 1547 C CA . GLY A 1 194 ? -8.508 -11.709 1.815 1.00 94.50 194 GLY A CA 1
ATOM 1548 C C . GLY A 1 194 ? -8.888 -12.739 0.752 1.00 94.50 194 GLY A C 1
ATOM 1549 O O . GLY A 1 194 ? -8.430 -12.645 -0.385 1.00 94.50 194 GLY A O 1
ATOM 1550 N N . ARG A 1 195 ? -9.813 -13.652 1.072 1.00 93.62 195 ARG A N 1
ATOM 1551 C CA . ARG A 1 195 ? -10.370 -14.613 0.111 1.00 93.62 195 ARG A CA 1
ATOM 1552 C C . ARG A 1 195 ? -11.144 -13.922 -1.016 1.00 93.62 195 ARG A C 1
ATOM 1554 O O . ARG A 1 195 ? -11.002 -14.313 -2.172 1.00 93.62 195 ARG A O 1
ATOM 1561 N N . ARG A 1 196 ? -11.952 -12.900 -0.703 1.00 95.25 196 ARG A N 1
ATOM 1562 C CA . ARG A 1 196 ? -12.698 -12.094 -1.696 1.00 95.25 196 ARG A CA 1
ATOM 1563 C C . ARG A 1 196 ? -11.775 -11.240 -2.575 1.00 95.25 196 ARG A C 1
ATOM 1565 O O . ARG A 1 196 ? -12.120 -10.989 -3.724 1.00 95.25 196 ARG A O 1
ATOM 1572 N N . PHE A 1 197 ? -10.615 -10.831 -2.058 1.00 94.19 197 PHE A N 1
ATOM 1573 C CA . PHE A 1 197 ? -9.537 -10.191 -2.823 1.00 94.19 197 PHE A CA 1
ATOM 1574 C C . PHE A 1 197 ? -8.628 -11.180 -3.568 1.00 94.19 197 PHE A C 1
ATOM 1576 O O . PHE A 1 197 ? -7.689 -10.752 -4.245 1.00 94.19 197 PHE A O 1
ATOM 1583 N N . GLU A 1 198 ? -8.890 -12.484 -3.438 1.00 92.44 198 GLU A N 1
ATOM 1584 C CA . GLU A 1 198 ? -8.107 -13.563 -4.047 1.00 92.44 198 GLU A CA 1
ATOM 1585 C C . GLU A 1 198 ? -6.632 -13.564 -3.605 1.00 92.44 198 GLU A C 1
ATOM 1587 O O . GLU A 1 198 ? -5.735 -13.939 -4.363 1.00 92.44 198 GLU A O 1
ATOM 1592 N N . TYR A 1 199 ? -6.353 -13.139 -2.368 1.00 89.69 199 TYR A N 1
ATOM 1593 C CA . TYR A 1 199 ? -5.019 -13.268 -1.784 1.00 89.69 199 TYR A CA 1
ATOM 1594 C C . TYR A 1 199 ? -4.651 -14.740 -1.608 1.00 89.69 199 TYR A C 1
ATOM 1596 O O . TYR A 1 199 ? -5.510 -15.577 -1.328 1.00 89.69 199 TYR A O 1
ATOM 1604 N N . GLY A 1 200 ? -3.365 -15.056 -1.757 1.00 79.69 200 GLY A N 1
ATOM 1605 C CA . GLY A 1 200 ? -2.869 -16.386 -1.436 1.00 79.69 200 GLY A CA 1
ATOM 1606 C C . GLY A 1 200 ? -2.862 -16.643 0.063 1.00 79.69 200 GLY A C 1
ATOM 1607 O O . GLY A 1 200 ? -3.033 -15.741 0.890 1.00 79.69 200 GLY A O 1
ATOM 1608 N N . GLN A 1 201 ? -2.635 -17.908 0.399 1.00 77.19 201 GLN A N 1
ATOM 1609 C CA . GLN A 1 201 ? -2.820 -18.465 1.739 1.00 77.19 201 GLN A CA 1
ATOM 1610 C C . GLN A 1 201 ? -1.978 -17.844 2.868 1.00 77.19 201 GLN A C 1
ATOM 1612 O O . GLN A 1 201 ? -2.183 -18.216 4.016 1.00 77.19 201 GLN A O 1
ATOM 1617 N N . PHE A 1 202 ? -1.037 -16.940 2.587 1.00 78.12 202 PHE A N 1
ATOM 1618 C CA . PHE A 1 202 ? -0.118 -16.417 3.602 1.00 78.12 202 PHE A CA 1
ATOM 1619 C C . PHE A 1 202 ? -0.357 -14.962 3.990 1.00 78.12 202 PHE A C 1
ATOM 1621 O O . PHE A 1 202 ? -0.035 -14.595 5.116 1.00 78.12 202 PHE A O 1
ATOM 1628 N N . LEU A 1 203 ? -0.983 -14.150 3.128 1.00 83.62 203 LEU A N 1
ATOM 1629 C CA . LEU A 1 203 ? -1.063 -12.711 3.379 1.00 83.62 203 LEU A CA 1
ATOM 1630 C C . LEU A 1 203 ? -1.832 -12.395 4.658 1.00 83.62 203 LEU A C 1
ATOM 1632 O O . LEU A 1 203 ? -1.284 -11.779 5.559 1.00 83.62 203 LEU A O 1
ATOM 1636 N N . VAL A 1 204 ? -3.090 -12.828 4.772 1.00 83.50 204 VAL A N 1
ATOM 1637 C CA . VAL A 1 204 ? -3.866 -12.579 5.999 1.00 83.50 204 VAL A CA 1
ATOM 1638 C C . VAL A 1 204 ? -3.381 -13.450 7.163 1.00 83.50 204 VAL A C 1
ATOM 1640 O O . VAL A 1 204 ? -3.258 -12.916 8.267 1.00 83.50 204 VAL A O 1
ATOM 1643 N N . PRO A 1 205 ? -3.046 -14.742 6.966 1.00 83.19 205 PRO A N 1
ATOM 1644 C CA . PRO A 1 205 ? -2.527 -15.562 8.060 1.00 83.19 205 PRO A CA 1
ATOM 1645 C C . PRO A 1 205 ? -1.229 -15.073 8.702 1.00 83.19 205 PRO A C 1
ATOM 1647 O O . PRO A 1 205 ? -1.038 -15.287 9.898 1.00 83.19 205 PRO A O 1
ATOM 1650 N N . GLY A 1 206 ? -0.396 -14.312 7.986 1.00 78.69 206 GLY A N 1
ATOM 1651 C CA . GLY A 1 206 ? 0.753 -13.616 8.574 1.00 78.69 206 GLY A CA 1
ATOM 1652 C C . GLY A 1 206 ? 0.391 -12.702 9.758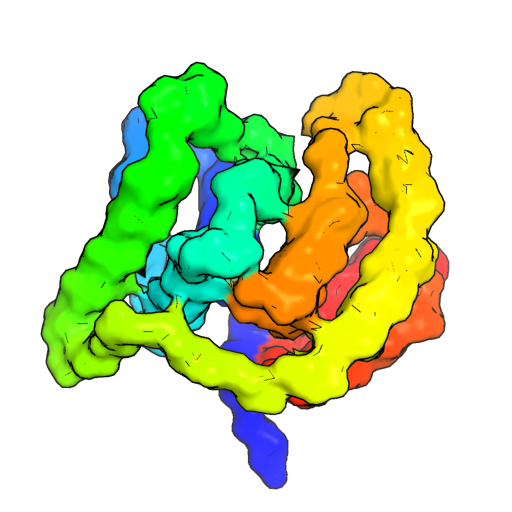 1.00 78.69 206 GLY A C 1
ATOM 1653 O O . GLY A 1 206 ? 1.233 -12.445 10.616 1.00 78.69 206 GLY A O 1
ATOM 1654 N N . TYR A 1 207 ? -0.872 -12.279 9.871 1.00 83.88 207 TYR A N 1
ATOM 1655 C CA . TYR A 1 207 ? -1.385 -11.392 10.919 1.00 83.88 207 TYR A CA 1
ATOM 1656 C C . TYR A 1 207 ? -2.097 -12.123 12.071 1.00 83.88 207 TYR A C 1
ATOM 1658 O O . TYR A 1 207 ? -2.617 -11.472 12.978 1.00 83.88 207 TYR A O 1
ATOM 1666 N N . GLU A 1 208 ? -2.113 -13.462 12.087 1.00 84.88 208 GLU A N 1
ATOM 1667 C CA . GLU A 1 208 ? -2.775 -14.255 13.138 1.00 84.88 208 GLU A CA 1
ATOM 1668 C C . GLU A 1 208 ? -2.232 -13.936 14.544 1.00 84.88 208 GLU A C 1
ATOM 1670 O O . GLU A 1 208 ? -2.980 -13.881 15.521 1.00 84.88 208 GLU A O 1
ATOM 1675 N N . HIS A 1 209 ? -0.936 -13.633 14.639 1.00 83.38 209 HIS A N 1
ATOM 1676 C CA . HIS A 1 209 ? -0.251 -13.274 15.884 1.00 83.38 209 HIS A CA 1
ATOM 1677 C C . HIS A 1 209 ? -0.760 -11.973 16.538 1.00 83.38 209 HIS A C 1
ATOM 1679 O O . HIS A 1 209 ? -0.409 -11.691 17.684 1.00 83.38 209 HIS A O 1
ATOM 1685 N N . LEU A 1 210 ? -1.580 -11.181 15.836 1.00 85.12 210 LEU A N 1
ATOM 1686 C CA . LEU A 1 210 ? -2.210 -9.968 16.367 1.00 85.12 210 LEU A CA 1
ATOM 1687 C C . LEU A 1 210 ? -3.494 -10.249 17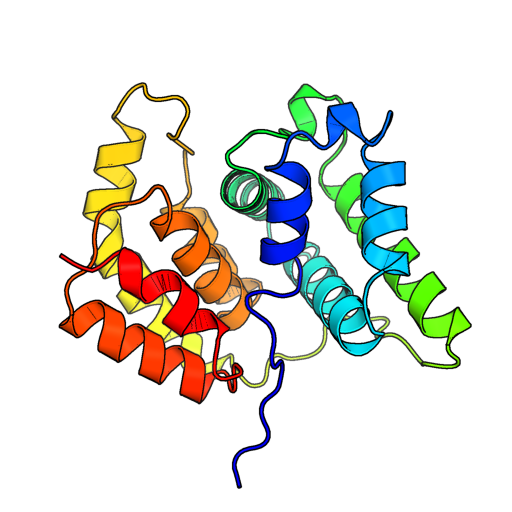.157 1.00 85.12 210 LEU A C 1
ATOM 1689 O O . LEU A 1 210 ? -4.065 -9.324 17.745 1.00 85.12 210 LEU A O 1
ATOM 1693 N N . MET A 1 211 ? -3.980 -11.494 17.158 1.00 87.19 211 MET A N 1
ATOM 1694 C CA . MET A 1 211 ? -5.165 -11.866 17.922 1.00 87.19 211 MET A CA 1
ATOM 1695 C C . MET A 1 211 ? -4.904 -11.833 19.433 1.00 87.19 211 MET A C 1
ATOM 1697 O O . MET A 1 211 ? -3.855 -12.266 19.907 1.00 87.19 211 MET A O 1
ATOM 1701 N N . ARG A 1 212 ? -5.902 -11.358 20.182 1.00 78.25 212 ARG A N 1
ATOM 1702 C CA . ARG A 1 212 ? -5.997 -11.512 21.642 1.00 78.25 212 ARG A CA 1
ATOM 1703 C C . ARG A 1 212 ? -6.920 -12.658 22.043 1.00 78.25 212 ARG A C 1
ATOM 1705 O O . ARG A 1 212 ? -7.935 -12.869 21.331 1.00 78.25 212 ARG A O 1
#

Organism: NCBI:txid67307

Foldseek 3Di:
DQDFLDADQDAALLVLLVLLQPPVVVVDVDPLVSLLVVLVPDDLSRLLRNLLLLQLCLDPLHDLVLVQLLSCLSNVVSCNQVVVVHDSNVVSVSSNVSSCVSQVVVVHHHDPHNDDDPCLVCLVVLLVLLVVQVVFLVVVLPPPDSNRRPPLSVSLNSCVNRRHSVSSLLSVLSNLVVTAADAPVSLVSNVVVCVVVSHHPNHSVVSVVSHD